Protein AF-L9Z2P0-F1 (afdb_monomer)

Mean predicted aligned error: 7.03 Å

Solvent-accessible surface area (backbone atoms only — not comparable to full-atom values): 16725 Å² total; per-residue (Å²): 69,41,37,41,33,32,48,86,58,51,29,38,42,38,38,65,59,88,58,64,68,40,82,90,79,74,39,37,71,95,48,57,74,77,81,69,29,76,66,38,74,46,77,44,61,45,60,62,82,86,84,66,57,63,44,77,65,40,30,28,32,30,69,43,77,48,77,46,80,41,96,87,81,44,74,42,40,37,42,28,29,35,24,58,58,44,65,36,59,54,70,64,43,69,52,73,47,66,74,38,29,53,36,56,55,50,52,58,64,52,68,82,47,94,54,82,38,81,47,72,43,95,35,83,48,73,34,72,66,46,76,43,74,76,38,18,58,42,56,50,54,49,51,51,19,69,61,67,33,32,42,59,36,59,56,45,46,32,36,41,38,33,49,53,84,51,66,72,71,64,99,59,58,70,44,79,34,38,55,81,64,49,21,72,47,78,48,76,46,83,42,79,43,58,83,45,35,22,19,33,20,38,21,70,34,80,88,76,71,42,79,39,68,19,66,24,71,50,95,86,47,93,29,76,48,80,44,82,51,93,37,93,42,49,69,53,20,27,49,34,9,42,42,56,27,59,72,24,61,47,66,45,40,37,34,43,35,33,26,55,54,51,71,68,66,35,39,82,35,30,32,32,40,36,84,61,49,91,88,61,39,45,51,27,34,23,47,24,21,34,42,38,44,57,96,91,44,53,34,26,36,37,32,33,35,54,56,86,128

Organism: NCBI:txid1230459

Nearest PDB structures (foldseek):
  7b5h-assembly1_AJ  TM=8.241E-01  e=4.082E-24  Nostoc sp. PCC 7120 = FACHB-418
  7aef-assembly1_q  TM=8.171E-01  e=1.027E-21  Algoriphagus machipongonensis
  6j0m-assembly1_C  TM=8.161E-01  e=3.274E-18  Photorhabdus asymbiotica
  6h3n-assembly1_B  TM=7.420E-01  e=5.012E-15  Pseudomonas aeruginosa PAO1
  6u5h-assembly1_C  TM=7.584E-01  e=2.457E-13  Pseudomonas aeruginosa PAO1

Radius of gyration: 23.07 Å; Cα contacts (8 Å, |Δi|>4): 699; chains: 1; bounding box: 58×47×73 Å

Secondary structure (DSSP, 8-state):
-EEEEESSS--EEEEEE-PPEETTTTEETTB-GGGG-TT-EEEEEE--TTT---EEEEEEEEEEEEEEEETTTEEEEEEEEEETHHHHHSS-EEEEEEEEEHHHHHHHHHTTS--SEEEE-S---EEEEEEEEEE-HHHHHHHHHHHHTEEEEEETTEEEEEEGGGTT-SSS-S-EEEBTTTEEEEEEEEEE-----EEEEEEEETTTTEEEEEEEE-TT-S-EEEEE---SSHHHHHHHHHHHHHHHH-EEEEEEEEEE--TT--TT-EEEEESS-TTT-EEEEEEEEEEEEETTEEEEEEEEEE---

pLDDT: mean 88.52, std 9.03, range [47.81, 98.12]

Sequence (309 aa):
MYKRQTLDGADRFSFTLNFPFDEELGEFSGLTWDDFAVGTDVKIAMGYGGDGTLTPLLTGSIRSINAEFTTDRGPSVTVSGYGLLWELMQGTRSDSWAEETVGTAVEDVLSSYPFSTVDVSDASIKREKLIQDGQSDYRFLQQLAETYGFEFYAERDTVRFRPRSAKGDGDGPVAELWYGEALHDFYAEITQRSQIDTVEVRSWDEQNKSEIVATAGSTNANYKEVFRVQAMSRDEAKRVAETKLNRFSDGVITGHGEADGTPEIRAGSVIRLEELGGRFSADYYVTEATHRMGSAGYRTSFEVTEVSS

Structure (mmCIF, N/CA/C/O backbone):
data_AF-L9Z2P0-F1
#
_entry.id   AF-L9Z2P0-F1
#
loop_
_atom_site.group_PDB
_atom_site.id
_atom_site.type_symbol
_atom_site.label_atom_id
_atom_site.label_alt_id
_atom_site.label_comp_id
_atom_site.label_asym_id
_atom_site.label_entity_id
_atom_site.label_seq_id
_atom_site.pdbx_PDB_ins_code
_atom_site.Cartn_x
_atom_site.Cartn_y
_atom_site.Cartn_z
_atom_site.occupancy
_atom_site.B_iso_or_equiv
_atom_site.auth_seq_id
_atom_site.auth_comp_id
_atom_site.auth_asym_id
_atom_site.auth_atom_id
_atom_site.pdbx_PDB_model_num
ATOM 1 N N . MET A 1 1 ? 9.340 -0.732 -19.563 1.00 80.50 1 MET A N 1
ATOM 2 C CA . MET A 1 1 ? 9.352 -1.179 -18.154 1.00 80.50 1 MET A CA 1
ATOM 3 C C . MET A 1 1 ? 8.063 -0.744 -17.475 1.00 80.50 1 MET A C 1
ATOM 5 O O . MET A 1 1 ? 7.552 0.331 -17.765 1.00 80.50 1 MET A O 1
ATOM 9 N N . TYR A 1 2 ? 7.542 -1.593 -16.601 1.00 87.19 2 TYR A N 1
ATOM 10 C CA . TYR A 1 2 ? 6.301 -1.429 -15.861 1.00 87.19 2 TYR A CA 1
ATOM 11 C C . TYR A 1 2 ? 6.534 -1.837 -14.408 1.00 87.19 2 TYR A C 1
ATOM 13 O O . TYR A 1 2 ? 7.134 -2.881 -14.146 1.00 87.19 2 TYR A O 1
ATOM 21 N N . LYS A 1 3 ? 6.033 -1.046 -13.467 1.00 80.50 3 LYS A N 1
ATOM 22 C CA . LYS A 1 3 ? 5.995 -1.413 -12.055 1.00 80.50 3 LYS A CA 1
ATOM 23 C C . LYS A 1 3 ? 4.718 -0.878 -11.429 1.00 80.50 3 LYS A C 1
ATOM 25 O O . LYS A 1 3 ? 4.413 0.294 -11.608 1.00 80.50 3 LYS A O 1
ATOM 30 N N . ARG A 1 4 ? 4.016 -1.723 -10.681 1.00 88.38 4 ARG A N 1
ATOM 31 C CA . ARG A 1 4 ? 2.795 -1.406 -9.935 1.00 88.38 4 ARG A CA 1
ATOM 32 C C . ARG A 1 4 ? 3.031 -1.631 -8.451 1.00 88.38 4 ARG A C 1
ATOM 34 O O . ARG A 1 4 ? 3.606 -2.648 -8.067 1.00 88.38 4 ARG A O 1
ATOM 41 N N . GLN A 1 5 ? 2.583 -0.669 -7.667 1.00 75.69 5 GLN A N 1
ATOM 42 C CA . GLN A 1 5 ? 2.648 -0.627 -6.220 1.00 75.69 5 GLN A CA 1
ATOM 43 C C . GLN A 1 5 ? 1.247 -0.523 -5.657 1.00 75.69 5 GLN A C 1
ATOM 45 O O . GLN A 1 5 ? 0.478 0.288 -6.162 1.00 75.69 5 GLN A O 1
ATOM 50 N N . THR A 1 6 ? 0.920 -1.296 -4.631 1.00 82.06 6 THR A N 1
ATOM 51 C CA . THR A 1 6 ? -0.434 -1.297 -4.069 1.00 82.06 6 THR A CA 1
ATOM 52 C C . THR A 1 6 ? -0.407 -1.497 -2.562 1.00 82.06 6 THR A C 1
ATOM 54 O O . THR A 1 6 ? 0.487 -2.144 -2.025 1.00 82.06 6 THR A O 1
ATOM 57 N N . LEU A 1 7 ? -1.403 -0.937 -1.878 1.00 74.88 7 LEU A N 1
ATOM 58 C CA . LEU A 1 7 ? -1.666 -1.260 -0.476 1.00 74.88 7 LEU A CA 1
ATOM 59 C C . LEU A 1 7 ? -2.376 -2.613 -0.314 1.00 74.88 7 LEU A C 1
ATOM 61 O O . LEU A 1 7 ? -2.361 -3.173 0.778 1.00 74.88 7 LEU A O 1
ATOM 65 N N . ASP A 1 8 ? -3.002 -3.134 -1.376 1.00 79.88 8 ASP A N 1
ATOM 66 C CA . ASP A 1 8 ? -3.737 -4.403 -1.362 1.00 79.88 8 ASP A CA 1
ATOM 67 C C . ASP A 1 8 ? -3.011 -5.461 -2.193 1.00 79.88 8 ASP A C 1
ATOM 69 O O . ASP A 1 8 ? -3.355 -5.785 -3.332 1.00 79.88 8 ASP A O 1
ATOM 73 N N . GLY A 1 9 ? -1.937 -5.970 -1.603 1.00 85.75 9 GLY A N 1
ATOM 74 C CA . GLY A 1 9 ? -1.196 -7.103 -2.122 1.00 85.75 9 GLY A CA 1
ATOM 75 C C . GLY A 1 9 ? 0.255 -6.787 -2.465 1.00 85.75 9 GLY A C 1
ATOM 76 O O . GLY A 1 9 ? 0.811 -5.781 -2.039 1.00 85.75 9 GLY A O 1
ATOM 77 N N . ALA A 1 10 ? 0.907 -7.697 -3.190 1.00 89.88 10 ALA A N 1
ATOM 78 C CA . ALA A 1 10 ? 2.327 -7.593 -3.482 1.00 89.88 10 ALA A CA 1
ATOM 79 C C . ALA A 1 10 ? 2.573 -6.716 -4.711 1.00 89.88 10 ALA A C 1
ATOM 81 O O . ALA A 1 10 ? 1.945 -6.902 -5.757 1.00 89.88 10 ALA A O 1
ATOM 82 N N . ASP A 1 11 ? 3.558 -5.825 -4.602 1.00 92.25 11 ASP A N 1
ATOM 83 C CA . ASP A 1 11 ? 4.059 -5.052 -5.732 1.00 92.25 11 ASP A CA 1
ATOM 84 C C . ASP A 1 11 ? 4.468 -5.970 -6.888 1.00 92.25 11 ASP A C 1
ATOM 86 O O . ASP A 1 11 ? 5.004 -7.060 -6.678 1.00 92.25 11 ASP A O 1
ATOM 90 N N . ARG A 1 12 ? 4.280 -5.507 -8.125 1.00 94.62 12 ARG A N 1
ATOM 91 C CA . ARG A 1 12 ? 4.642 -6.253 -9.335 1.00 94.62 12 ARG A CA 1
ATOM 92 C C . ARG A 1 12 ? 5.535 -5.418 -10.233 1.00 94.62 12 ARG A C 1
ATOM 94 O O . ARG A 1 12 ? 5.290 -4.230 -10.432 1.00 94.62 12 ARG A O 1
ATOM 101 N N . PHE A 1 13 ? 6.506 -6.061 -10.869 1.00 95.75 13 PHE A N 1
ATOM 102 C CA . PHE A 1 13 ? 7.291 -5.450 -11.937 1.00 95.75 13 PHE A CA 1
ATOM 103 C C . PHE A 1 13 ? 7.306 -6.310 -13.198 1.00 95.75 13 PHE A C 1
ATOM 105 O O . PHE A 1 13 ? 7.096 -7.524 -13.162 1.00 95.75 13 PHE A O 1
ATOM 112 N N . SER A 1 14 ? 7.571 -5.649 -14.321 1.00 95.06 14 SER A N 1
ATOM 113 C CA . SER A 1 14 ? 7.850 -6.275 -15.604 1.00 95.06 14 SER A CA 1
ATOM 114 C C . SER A 1 14 ? 8.755 -5.379 -16.445 1.00 95.06 14 SER A C 1
ATOM 116 O O . SER A 1 14 ? 8.503 -4.180 -16.589 1.00 95.06 14 SER A O 1
ATOM 118 N N . PHE A 1 15 ? 9.779 -5.939 -17.071 1.00 91.88 15 PHE A N 1
ATOM 119 C CA . PHE A 1 15 ? 10.584 -5.230 -18.063 1.00 91.88 15 PHE A CA 1
ATOM 120 C C . PHE A 1 15 ? 10.966 -6.153 -19.212 1.00 91.88 15 PHE A C 1
ATOM 122 O O . PHE A 1 15 ? 11.099 -7.360 -19.040 1.00 91.88 15 PHE A O 1
ATOM 129 N N . THR A 1 16 ? 11.119 -5.563 -20.391 1.00 89.94 16 THR A N 1
ATOM 130 C CA . THR A 1 16 ? 11.576 -6.258 -21.592 1.00 89.94 16 THR A CA 1
ATOM 131 C C . THR A 1 16 ? 13.051 -5.949 -21.783 1.00 89.94 16 THR A C 1
ATOM 133 O O . THR A 1 16 ? 13.446 -4.781 -21.730 1.00 89.94 16 THR A O 1
ATOM 136 N N . LEU A 1 17 ? 13.857 -6.987 -21.970 1.00 84.44 17 LEU A N 1
ATOM 137 C CA . LEU A 1 17 ? 15.258 -6.863 -22.334 1.00 84.44 17 LEU A CA 1
ATOM 138 C C . LEU A 1 17 ? 15.342 -6.423 -23.797 1.00 84.44 17 LEU A C 1
ATOM 140 O O . LEU A 1 17 ? 14.923 -7.149 -24.694 1.00 84.44 17 LEU A O 1
ATOM 144 N N . ASN A 1 18 ? 15.899 -5.235 -24.020 1.00 73.00 18 ASN A N 1
ATOM 145 C CA . ASN A 1 18 ? 16.189 -4.700 -25.351 1.00 73.00 18 ASN A CA 1
ATOM 146 C C . ASN A 1 18 ? 17.696 -4.801 -25.632 1.00 73.00 18 ASN A C 1
ATOM 148 O O . ASN A 1 18 ? 18.342 -3.804 -25.952 1.00 73.00 18 ASN A O 1
ATOM 152 N N . PHE A 1 19 ? 18.269 -5.986 -25.425 1.00 69.31 19 PHE A N 1
ATOM 153 C CA . PHE A 1 19 ? 19.681 -6.247 -25.696 1.00 69.31 19 PHE A CA 1
ATOM 154 C C . PHE A 1 19 ? 19.843 -6.881 -27.080 1.00 69.31 19 PHE A C 1
ATOM 156 O O . PHE A 1 19 ? 18.984 -7.672 -27.476 1.00 69.31 19 PHE A O 1
ATOM 163 N N . PRO A 1 20 ? 20.928 -6.572 -27.814 1.00 73.12 20 PRO A N 1
ATOM 164 C CA . PRO A 1 20 ? 21.267 -7.313 -29.021 1.00 73.12 20 PRO A CA 1
ATOM 165 C C . PRO A 1 20 ? 21.422 -8.794 -28.669 1.00 73.12 20 PRO A C 1
ATOM 167 O O . PRO A 1 20 ? 22.168 -9.128 -27.745 1.00 73.12 20 PRO A O 1
ATOM 170 N N . PHE A 1 21 ? 20.704 -9.656 -29.381 1.00 75.06 21 PHE A N 1
ATOM 171 C CA . PHE A 1 21 ? 20.849 -11.100 -29.262 1.00 75.06 21 PHE A CA 1
ATOM 172 C C . PHE A 1 21 ? 21.851 -11.578 -30.306 1.00 75.06 21 PHE A C 1
ATOM 174 O O . PHE A 1 21 ? 21.690 -11.300 -31.495 1.00 75.06 21 PHE A O 1
ATOM 181 N N . ASP A 1 22 ? 22.892 -12.258 -29.847 1.00 75.38 22 ASP A N 1
A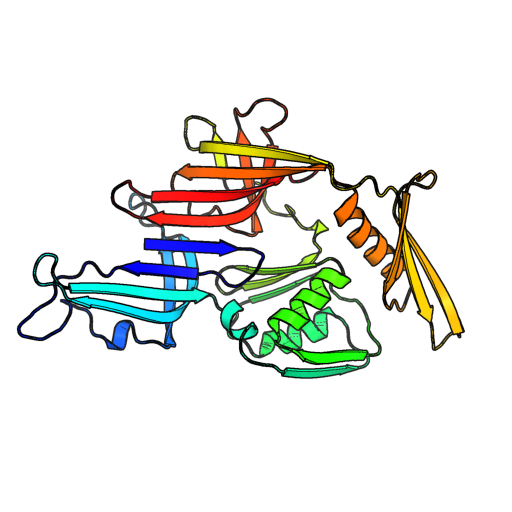TOM 182 C CA . ASP A 1 22 ? 23.863 -12.914 -30.705 1.00 75.38 22 ASP A CA 1
ATOM 183 C C . ASP A 1 22 ? 23.308 -14.288 -31.100 1.00 75.38 22 ASP A C 1
ATOM 185 O O . ASP A 1 22 ? 23.183 -15.185 -30.266 1.00 75.38 22 ASP A O 1
ATOM 189 N N . GLU A 1 23 ? 22.928 -14.446 -32.369 1.00 71.88 23 GLU A N 1
ATOM 190 C CA . GLU A 1 23 ? 22.350 -15.694 -32.878 1.00 71.88 23 GLU A CA 1
ATOM 191 C C . GLU A 1 23 ? 23.362 -16.849 -32.939 1.00 71.88 23 GLU A C 1
ATOM 193 O O . GLU A 1 23 ? 22.950 -18.008 -32.881 1.00 71.88 23 GLU A O 1
ATOM 198 N N . GLU A 1 24 ? 24.667 -16.564 -33.041 1.00 74.31 24 GLU A N 1
ATOM 199 C CA . GLU A 1 24 ? 25.708 -17.599 -33.083 1.00 74.31 24 GLU A CA 1
ATOM 200 C C . GLU A 1 24 ? 25.993 -18.160 -31.687 1.00 74.31 24 GLU A C 1
ATOM 202 O O . GLU A 1 24 ? 26.219 -19.364 -31.539 1.00 74.31 24 GLU A O 1
ATOM 207 N N . LEU A 1 25 ? 25.958 -17.302 -30.663 1.00 71.75 25 LEU A N 1
ATOM 208 C CA . LEU A 1 25 ? 26.186 -17.687 -29.267 1.00 71.75 25 LEU A CA 1
ATOM 209 C C . LEU A 1 25 ? 24.898 -18.071 -28.525 1.00 71.75 25 LEU A C 1
ATOM 211 O O . LEU A 1 25 ? 24.957 -18.800 -27.538 1.00 71.75 25 LEU A O 1
ATOM 215 N N . GLY A 1 26 ? 23.732 -17.624 -29.001 1.00 70.25 26 GLY A N 1
ATOM 216 C CA . GLY A 1 26 ? 22.444 -17.840 -28.337 1.00 70.25 26 GLY A CA 1
ATOM 217 C C . GLY A 1 26 ? 22.263 -17.009 -27.059 1.00 70.25 26 GLY A C 1
ATOM 218 O O . GLY A 1 26 ? 21.504 -17.399 -26.166 1.00 70.25 26 GLY A O 1
ATOM 219 N N . GLU A 1 27 ? 22.966 -15.879 -26.955 1.00 74.50 27 GLU A N 1
ATOM 220 C CA . GLU A 1 27 ? 23.083 -15.064 -25.741 1.00 74.50 27 GLU A CA 1
ATOM 221 C C . GLU A 1 27 ? 22.795 -13.581 -26.010 1.00 74.50 27 GLU A C 1
ATOM 223 O O . GLU A 1 27 ? 22.904 -13.087 -27.133 1.00 74.50 27 GLU A O 1
ATOM 228 N N . PHE A 1 28 ? 22.433 -12.842 -24.960 1.00 76.56 28 PHE A N 1
ATOM 229 C CA . PHE A 1 28 ? 22.323 -11.388 -25.030 1.00 76.56 28 PHE A CA 1
ATOM 230 C C . PHE A 1 28 ? 23.699 -10.760 -24.810 1.00 76.56 28 PHE A C 1
ATOM 232 O O . PHE A 1 28 ? 24.430 -11.135 -23.898 1.00 76.56 28 PHE A O 1
ATOM 239 N N . SER A 1 29 ? 24.058 -9.758 -25.611 1.00 76.38 29 SER A N 1
ATOM 240 C CA . SER A 1 29 ? 25.344 -9.072 -25.458 1.00 76.38 29 SER A CA 1
ATOM 241 C C . SER A 1 29 ? 25.497 -8.483 -24.047 1.00 76.38 29 SER A C 1
ATOM 243 O O . SER A 1 29 ? 24.846 -7.493 -23.713 1.00 76.38 29 SER A O 1
ATOM 245 N N . GLY A 1 30 ? 26.404 -9.048 -23.245 1.00 77.00 30 GLY A N 1
ATOM 246 C CA . GLY A 1 30 ? 26.701 -8.585 -21.885 1.00 77.00 30 GLY A CA 1
ATOM 247 C C . GLY A 1 30 ? 25.718 -9.052 -20.805 1.00 77.00 30 GLY A C 1
ATOM 248 O O . GLY A 1 30 ? 25.781 -8.528 -19.696 1.00 77.00 30 GLY A O 1
ATOM 249 N N . LEU A 1 31 ? 24.832 -10.006 -21.115 1.00 81.31 31 LEU A N 1
ATOM 250 C CA . LEU A 1 31 ? 23.891 -10.615 -20.173 1.00 81.31 31 LEU A CA 1
ATOM 251 C C . LEU A 1 31 ? 23.780 -12.121 -20.416 1.00 81.31 31 LEU A C 1
ATOM 253 O O . LEU A 1 31 ? 23.566 -12.572 -21.539 1.00 81.31 31 LEU A O 1
ATOM 257 N N . THR A 1 32 ? 23.831 -12.891 -19.338 1.00 84.56 32 THR A N 1
ATOM 258 C CA . THR A 1 32 ? 23.610 -14.338 -19.345 1.00 84.56 32 THR A CA 1
ATOM 259 C C . THR A 1 32 ? 22.233 -14.675 -18.780 1.00 84.56 32 THR A C 1
ATOM 261 O O . THR A 1 32 ? 21.640 -13.894 -18.035 1.00 84.56 32 THR A O 1
ATOM 264 N N . TRP A 1 33 ? 21.705 -15.856 -19.110 1.00 84.69 33 TRP A N 1
ATOM 265 C CA . TRP A 1 33 ? 20.415 -16.319 -18.580 1.00 84.69 33 TRP A CA 1
ATOM 266 C C . TRP A 1 33 ? 20.402 -16.458 -17.048 1.00 84.69 33 TRP A C 1
ATOM 268 O O . TRP A 1 33 ? 19.340 -16.329 -16.438 1.00 84.69 33 TRP A O 1
ATOM 278 N N . ASP A 1 34 ? 21.565 -16.665 -16.426 1.00 89.38 34 ASP A N 1
ATOM 279 C CA . ASP A 1 34 ? 21.703 -16.764 -14.971 1.00 89.38 34 ASP A CA 1
ATOM 280 C C . ASP A 1 34 ? 21.505 -15.404 -14.275 1.00 89.38 34 ASP A C 1
ATOM 282 O O . ASP A 1 34 ? 20.952 -15.352 -13.173 1.00 89.38 34 ASP A O 1
ATOM 286 N N . ASP A 1 35 ? 21.850 -14.292 -14.939 1.00 88.25 35 ASP A N 1
ATOM 287 C CA . ASP A 1 35 ? 21.717 -12.932 -14.388 1.00 88.25 35 ASP A CA 1
ATOM 288 C C . ASP A 1 35 ? 20.257 -12.545 -14.097 1.00 88.25 35 ASP A C 1
ATOM 290 O O . ASP A 1 35 ? 19.985 -11.664 -13.279 1.00 88.25 35 ASP A O 1
ATOM 294 N N . PHE A 1 36 ? 19.299 -13.196 -14.762 1.00 90.31 36 PHE A N 1
ATOM 295 C CA . PHE A 1 36 ? 17.868 -12.934 -14.607 1.00 90.31 36 PHE A CA 1
ATOM 296 C C . PHE A 1 36 ? 17.036 -14.213 -14.456 1.00 90.31 36 PHE A C 1
ATOM 298 O O . PHE A 1 36 ? 15.841 -14.212 -14.762 1.00 90.31 36 PHE A O 1
ATOM 305 N N . ALA A 1 37 ? 17.650 -15.293 -13.964 1.00 93.38 37 ALA A N 1
ATOM 306 C CA . ALA A 1 37 ? 16.970 -16.551 -13.689 1.00 93.38 37 ALA A CA 1
ATOM 307 C C . ALA A 1 37 ? 15.780 -16.383 -12.721 1.00 93.38 37 ALA A C 1
ATOM 309 O O . ALA A 1 37 ? 15.701 -15.457 -11.908 1.00 93.38 37 ALA A O 1
ATOM 310 N N . VAL A 1 38 ? 14.820 -17.309 -12.793 1.00 95.44 38 VAL A N 1
ATOM 311 C CA . VAL A 1 38 ? 13.699 -17.334 -11.844 1.00 95.44 38 VAL A CA 1
ATOM 312 C C . VAL A 1 38 ? 14.235 -17.591 -10.436 1.00 95.44 38 VAL A C 1
ATOM 314 O O . VAL A 1 38 ? 14.974 -18.545 -10.213 1.00 95.44 38 VAL A O 1
ATOM 317 N N . GLY A 1 39 ? 13.826 -16.751 -9.487 1.00 94.19 39 GLY A N 1
ATOM 318 C CA . GLY A 1 39 ? 14.317 -16.749 -8.111 1.00 94.19 39 GLY A CA 1
ATOM 319 C C . GLY A 1 39 ? 15.423 -15.727 -7.845 1.00 94.19 39 GLY A C 1
ATOM 320 O O . GLY A 1 39 ? 15.690 -15.454 -6.682 1.00 94.19 39 GLY A O 1
ATOM 321 N N . THR A 1 40 ? 16.019 -15.121 -8.876 1.00 95.31 40 THR A N 1
ATOM 322 C CA . THR A 1 40 ? 17.033 -14.075 -8.690 1.00 95.31 40 THR A CA 1
ATOM 323 C C . THR A 1 40 ? 16.415 -12.822 -8.069 1.00 95.31 40 THR A C 1
ATOM 325 O O . THR A 1 40 ? 15.366 -12.341 -8.514 1.00 95.31 40 THR A O 1
ATOM 328 N N . ASP A 1 41 ? 17.076 -12.286 -7.044 1.00 94.56 41 ASP A N 1
ATOM 329 C CA . ASP A 1 41 ? 16.677 -11.045 -6.386 1.00 94.56 41 ASP A CA 1
ATOM 330 C C . ASP A 1 41 ? 16.918 -9.830 -7.281 1.00 94.56 41 ASP A C 1
ATOM 332 O O . ASP A 1 41 ? 17.911 -9.732 -8.001 1.00 94.56 41 ASP A O 1
ATOM 336 N N . VAL A 1 42 ? 16.010 -8.861 -7.208 1.00 93.88 42 VAL A N 1
ATOM 337 C CA . VAL A 1 42 ? 16.055 -7.637 -7.998 1.00 93.88 42 VAL A CA 1
ATOM 338 C C . VAL A 1 42 ? 15.815 -6.412 -7.126 1.00 93.88 42 VAL A C 1
ATOM 340 O O . VAL A 1 42 ? 14.952 -6.385 -6.244 1.00 93.88 42 VAL A O 1
ATOM 343 N N . LYS A 1 43 ? 16.561 -5.351 -7.430 1.00 94.00 43 LYS A N 1
ATOM 344 C CA . LYS A 1 43 ? 16.311 -3.998 -6.938 1.00 94.00 43 LYS A CA 1
ATOM 345 C C . LYS A 1 43 ? 16.073 -3.092 -8.129 1.00 94.00 43 LYS A C 1
ATOM 347 O O . LYS A 1 43 ? 16.880 -3.035 -9.051 1.00 94.00 43 LYS A O 1
ATOM 352 N N . ILE A 1 44 ? 14.953 -2.390 -8.102 1.00 92.56 44 ILE A N 1
ATOM 353 C CA . ILE A 1 44 ? 14.537 -1.482 -9.161 1.00 92.56 44 ILE A CA 1
ATOM 354 C C . ILE A 1 44 ? 14.591 -0.064 -8.616 1.00 92.56 44 ILE A C 1
ATOM 356 O O . ILE A 1 44 ? 13.976 0.219 -7.590 1.00 92.56 44 ILE A O 1
ATOM 360 N N . ALA A 1 45 ? 15.266 0.832 -9.328 1.00 92.00 45 ALA A N 1
ATOM 361 C CA . ALA A 1 45 ? 15.298 2.260 -9.043 1.00 92.00 45 ALA A CA 1
ATOM 362 C C . ALA A 1 45 ? 15.080 3.054 -10.338 1.00 92.00 45 ALA A C 1
ATOM 364 O O . ALA A 1 45 ? 15.445 2.584 -11.416 1.00 92.00 45 ALA A O 1
ATOM 365 N N . MET A 1 46 ? 14.468 4.232 -10.239 1.00 89.06 46 MET A N 1
ATOM 366 C CA . MET A 1 46 ? 14.264 5.141 -11.372 1.00 89.06 46 MET A CA 1
ATOM 367 C C . MET A 1 46 ? 14.572 6.576 -10.968 1.00 89.06 46 MET A C 1
ATOM 369 O O . MET A 1 46 ? 14.420 6.941 -9.808 1.00 89.06 46 MET A O 1
ATOM 373 N N . GLY A 1 47 ? 14.976 7.384 -11.939 1.00 84.31 47 GLY A N 1
ATOM 374 C CA . GLY A 1 47 ? 15.258 8.799 -11.756 1.00 84.31 47 GLY A CA 1
ATOM 375 C C . GLY A 1 47 ? 15.493 9.483 -13.096 1.00 84.31 47 GLY A C 1
ATOM 376 O O . GLY A 1 47 ? 15.620 8.818 -14.129 1.00 84.31 47 GLY A O 1
ATOM 377 N N . TYR A 1 48 ? 15.528 10.811 -13.086 1.00 81.56 48 TYR A N 1
ATOM 378 C CA . TYR A 1 48 ? 15.831 11.593 -14.278 1.00 81.56 48 TYR A CA 1
ATOM 379 C C . TYR A 1 48 ? 17.343 11.738 -14.431 1.00 81.56 48 TYR A C 1
ATOM 381 O O . TYR A 1 48 ? 18.050 12.066 -13.486 1.00 81.56 48 TYR A O 1
ATOM 389 N N . GLY A 1 49 ? 17.857 11.536 -15.645 1.00 66.69 49 GLY A N 1
ATOM 390 C CA . GLY A 1 49 ? 19.301 11.542 -15.917 1.00 66.69 49 GLY A CA 1
ATOM 391 C C . GLY A 1 49 ? 20.018 12.889 -15.729 1.00 66.69 49 GLY A C 1
ATOM 392 O O . GLY A 1 49 ? 21.189 12.980 -16.077 1.00 66.69 49 GLY A O 1
ATOM 393 N N . GLY A 1 50 ? 19.340 13.929 -15.230 1.00 66.62 50 GLY A N 1
ATOM 394 C CA . GLY A 1 50 ? 19.910 15.265 -15.047 1.00 66.62 50 GLY A CA 1
ATOM 395 C C . GLY A 1 50 ? 20.933 15.336 -13.912 1.00 66.62 50 GLY A C 1
ATOM 396 O O . GLY A 1 50 ? 22.022 15.865 -14.111 1.00 66.62 50 GLY A O 1
ATOM 397 N N . ASP A 1 51 ? 20.606 14.781 -12.744 1.00 67.62 51 ASP A N 1
ATOM 398 C CA . ASP A 1 51 ? 21.491 14.721 -11.572 1.00 67.62 51 ASP A CA 1
ATOM 399 C C . ASP A 1 51 ? 22.040 13.305 -11.305 1.00 67.62 51 ASP A C 1
ATOM 401 O O . ASP A 1 51 ? 22.948 13.131 -10.494 1.00 67.62 51 ASP A O 1
ATOM 405 N N . GLY A 1 52 ? 21.520 12.295 -12.015 1.00 70.44 52 GLY A N 1
ATOM 406 C CA . GLY A 1 52 ? 21.901 10.892 -11.854 1.00 70.44 52 GLY A CA 1
ATOM 407 C C . GLY A 1 52 ? 21.351 10.247 -10.579 1.00 70.44 52 GLY A C 1
ATOM 408 O O . GLY A 1 52 ? 21.721 9.110 -10.273 1.00 70.44 52 GLY A O 1
ATOM 409 N N . THR A 1 53 ? 20.474 10.934 -9.844 1.00 83.62 53 THR A N 1
ATOM 410 C CA . THR A 1 53 ? 19.856 10.401 -8.631 1.00 83.62 53 THR A CA 1
ATOM 411 C C . THR A 1 53 ? 18.837 9.338 -9.016 1.00 83.62 53 THR A C 1
ATOM 413 O O . THR A 1 53 ? 17.902 9.592 -9.771 1.00 83.62 53 THR A O 1
ATOM 416 N N . LEU A 1 54 ? 19.009 8.124 -8.492 1.00 88.44 54 LEU A N 1
ATOM 417 C CA . LEU A 1 54 ? 18.054 7.034 -8.663 1.00 88.44 54 LEU A CA 1
ATOM 418 C C . LEU A 1 54 ? 17.266 6.844 -7.372 1.00 88.44 54 LEU A C 1
ATOM 420 O O . LEU A 1 54 ? 17.835 6.511 -6.333 1.00 88.44 54 LEU A O 1
ATOM 424 N N . THR A 1 55 ? 15.947 6.977 -7.453 1.00 90.06 55 THR A N 1
ATOM 425 C CA . THR A 1 55 ? 15.048 6.719 -6.334 1.00 90.06 55 THR A CA 1
ATOM 426 C C . THR A 1 55 ? 14.658 5.230 -6.341 1.00 90.06 55 THR A C 1
ATOM 428 O O . THR A 1 55 ? 14.056 4.754 -7.311 1.00 90.06 55 THR A O 1
ATOM 431 N N . PRO A 1 56 ? 14.967 4.445 -5.287 1.00 91.62 56 PRO A N 1
ATOM 432 C CA . PRO A 1 56 ? 14.618 3.023 -5.225 1.00 91.62 56 PRO A CA 1
ATOM 433 C C . PRO A 1 56 ? 13.105 2.834 -5.200 1.00 91.62 56 PRO A C 1
ATOM 435 O O . PRO A 1 56 ? 12.446 3.455 -4.373 1.00 91.62 56 PRO A O 1
ATOM 438 N N . LEU A 1 57 ? 12.551 1.981 -6.056 1.00 90.50 57 LEU A N 1
ATOM 439 C CA . LEU A 1 57 ? 11.110 1.767 -6.222 1.00 90.50 57 LEU A CA 1
ATOM 440 C C . LEU A 1 57 ? 10.619 0.401 -5.758 1.00 90.50 57 LEU A C 1
ATOM 442 O O . LEU A 1 57 ? 9.463 0.308 -5.355 1.00 90.50 57 LEU A O 1
ATOM 446 N N . LEU A 1 58 ? 11.431 -0.650 -5.873 1.00 92.44 58 LEU A N 1
ATOM 447 C CA . LEU A 1 58 ? 11.022 -2.013 -5.530 1.00 92.44 58 LEU A CA 1
ATOM 448 C C . LEU A 1 58 ? 12.234 -2.870 -5.165 1.00 92.44 58 LEU A C 1
ATOM 450 O O . LEU A 1 58 ? 13.269 -2.791 -5.826 1.00 92.44 58 LEU A O 1
ATOM 454 N N . THR A 1 59 ? 12.051 -3.723 -4.160 1.00 94.56 59 THR A N 1
ATOM 455 C CA . THR A 1 59 ? 12.923 -4.858 -3.843 1.00 94.56 59 THR A CA 1
ATOM 456 C C . THR A 1 59 ? 12.068 -6.117 -3.924 1.00 94.56 59 THR A C 1
ATOM 458 O O . THR A 1 59 ? 10.950 -6.134 -3.406 1.00 94.56 59 THR A O 1
ATOM 461 N N . GLY A 1 60 ? 12.547 -7.148 -4.609 1.00 94.88 60 GLY A N 1
ATOM 462 C CA . GLY A 1 60 ? 11.773 -8.363 -4.843 1.00 94.88 60 GLY A CA 1
ATOM 463 C C . GLY A 1 60 ? 12.582 -9.428 -5.560 1.00 94.88 60 GLY A C 1
ATOM 464 O O . GLY A 1 60 ? 13.804 -9.337 -5.600 1.00 94.88 60 GLY A O 1
ATOM 465 N N . SER A 1 61 ? 11.902 -10.387 -6.182 1.00 95.62 61 SER A N 1
ATOM 466 C C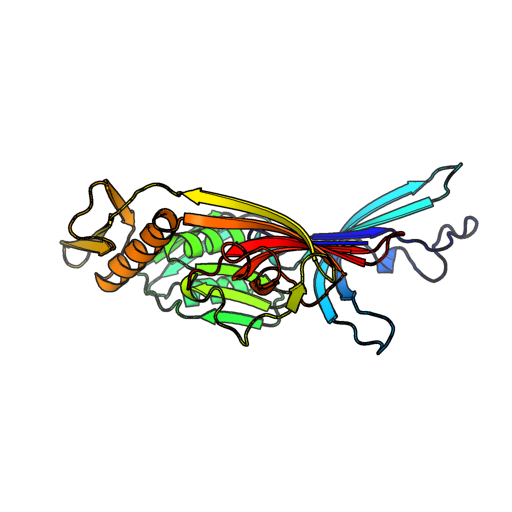A . SER A 1 61 ? 12.570 -11.469 -6.917 1.00 95.62 61 SER A CA 1
ATOM 467 C C . SER A 1 61 ? 11.835 -11.801 -8.216 1.00 95.62 61 SER A C 1
ATOM 469 O O . SER A 1 61 ? 10.613 -11.633 -8.340 1.00 95.62 61 SER A O 1
ATOM 471 N N . ILE A 1 62 ? 12.586 -12.278 -9.206 1.00 96.81 62 ILE A N 1
ATOM 472 C CA . ILE A 1 62 ? 12.069 -12.694 -10.513 1.00 96.81 62 ILE A CA 1
ATOM 473 C C . ILE A 1 62 ? 11.231 -13.965 -10.349 1.00 96.81 62 ILE A C 1
ATOM 475 O O . ILE A 1 62 ? 11.677 -14.943 -9.755 1.00 96.81 62 ILE A O 1
ATOM 479 N N . ARG A 1 63 ? 10.012 -13.977 -10.904 1.00 95.94 63 ARG A N 1
ATOM 480 C CA . ARG A 1 63 ? 9.104 -15.143 -10.858 1.00 95.94 63 ARG A CA 1
ATOM 481 C C . ARG A 1 63 ? 8.776 -15.734 -12.213 1.00 95.94 63 ARG A C 1
ATOM 483 O O . ARG A 1 63 ? 8.341 -16.878 -12.280 1.00 95.94 63 ARG A O 1
ATOM 490 N N . SER A 1 64 ? 8.945 -14.966 -13.279 1.00 95.69 64 SER A N 1
ATOM 491 C CA . SER A 1 64 ? 8.615 -15.411 -14.622 1.00 95.69 64 SER A CA 1
ATOM 492 C C . SER A 1 64 ? 9.546 -14.772 -15.633 1.00 95.69 64 SER A C 1
ATOM 494 O O . SER A 1 64 ? 9.816 -13.573 -15.577 1.00 95.69 64 SER A O 1
ATOM 496 N N . ILE A 1 65 ? 9.948 -15.577 -16.607 1.00 94.56 65 ILE A N 1
ATOM 497 C CA . ILE A 1 65 ? 10.646 -15.147 -17.811 1.00 94.56 65 ILE A CA 1
ATOM 498 C C . ILE A 1 65 ? 9.796 -15.635 -18.978 1.00 94.56 65 ILE A C 1
ATOM 500 O O . ILE A 1 65 ? 9.462 -16.816 -19.061 1.00 94.56 65 ILE A O 1
ATOM 504 N N . ASN A 1 66 ? 9.398 -14.721 -19.851 1.00 92.69 66 ASN A N 1
ATOM 505 C CA . ASN A 1 66 ? 8.696 -15.038 -21.083 1.00 92.69 66 ASN A CA 1
ATOM 506 C C . ASN A 1 66 ? 9.584 -14.640 -22.257 1.00 92.69 66 ASN A C 1
ATOM 508 O O . ASN A 1 66 ? 10.005 -13.490 -22.331 1.00 92.69 66 ASN A O 1
ATOM 512 N N . ALA A 1 67 ? 9.881 -15.585 -23.142 1.00 89.81 67 ALA A N 1
ATOM 513 C CA . ALA A 1 67 ? 10.719 -15.358 -24.307 1.00 89.81 67 ALA A CA 1
ATOM 514 C C . ALA A 1 67 ? 9.917 -15.645 -25.578 1.00 89.81 67 ALA A C 1
ATOM 516 O O . ALA A 1 67 ? 9.334 -16.721 -25.720 1.00 89.81 67 ALA A O 1
ATOM 517 N N . GLU A 1 68 ? 9.893 -14.683 -26.493 1.00 89.12 68 GLU A N 1
ATOM 518 C CA . GLU A 1 68 ? 9.291 -14.802 -27.814 1.00 89.12 68 GLU A CA 1
ATOM 519 C C . GLU A 1 68 ? 10.407 -14.719 -28.859 1.00 89.12 68 GLU A C 1
ATOM 521 O O . GLU A 1 68 ? 11.136 -13.734 -28.910 1.00 89.12 68 GLU A O 1
ATOM 526 N N . PHE A 1 69 ? 10.552 -15.751 -29.691 1.00 85.94 69 PHE A N 1
ATOM 527 C CA . PHE A 1 69 ? 11.528 -15.782 -30.781 1.00 85.94 69 PHE A CA 1
ATOM 528 C C . PHE A 1 69 ? 10.774 -15.749 -32.100 1.00 85.94 69 PHE A C 1
ATOM 530 O O . PHE A 1 69 ? 10.081 -16.705 -32.452 1.00 85.94 69 PHE A O 1
ATOM 537 N N . THR A 1 70 ? 10.888 -14.635 -32.816 1.00 84.06 70 THR A N 1
ATOM 538 C CA . THR A 1 70 ? 10.180 -14.429 -34.080 1.00 84.06 70 THR A CA 1
ATOM 539 C C . THR A 1 70 ? 11.160 -14.120 -35.198 1.00 84.06 70 THR A C 1
ATOM 541 O O . THR A 1 70 ? 12.172 -13.458 -34.981 1.00 84.06 70 THR A O 1
ATOM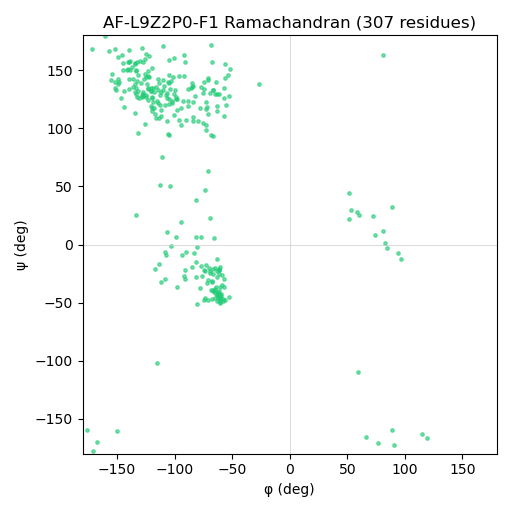 544 N N . THR A 1 71 ? 10.868 -14.596 -36.407 1.00 82.00 71 THR A N 1
ATOM 545 C CA . THR A 1 71 ? 11.730 -14.374 -37.578 1.00 82.00 71 THR A CA 1
ATOM 546 C C . THR A 1 71 ? 11.663 -12.941 -38.108 1.00 82.00 71 THR A C 1
ATOM 548 O O . THR A 1 71 ? 12.562 -12.514 -38.818 1.00 82.00 71 THR A O 1
ATOM 551 N N . ASP A 1 72 ? 10.583 -12.213 -37.819 1.00 83.88 72 ASP A N 1
ATOM 552 C CA . ASP A 1 72 ? 10.303 -10.869 -38.332 1.00 83.88 72 ASP A CA 1
ATOM 553 C C . ASP A 1 72 ? 10.696 -9.750 -37.357 1.00 83.88 72 ASP A C 1
ATOM 555 O O . ASP A 1 72 ? 11.162 -8.701 -37.799 1.00 83.88 72 ASP A O 1
ATOM 559 N N . ARG A 1 73 ? 10.528 -9.958 -36.043 1.00 79.00 73 ARG A N 1
ATOM 560 C CA . ARG A 1 73 ? 10.843 -8.954 -35.004 1.00 79.00 73 ARG A CA 1
ATOM 561 C C . ARG A 1 73 ? 12.084 -9.297 -34.180 1.00 79.00 73 ARG A C 1
ATOM 563 O O . ARG A 1 73 ? 12.519 -8.470 -33.382 1.00 79.00 73 ARG A O 1
ATOM 570 N N . GLY A 1 74 ? 12.652 -10.486 -34.377 1.00 80.38 74 GLY A N 1
ATOM 571 C CA . GLY A 1 74 ? 13.747 -11.002 -33.565 1.00 80.38 74 GLY A CA 1
ATOM 572 C C . GLY A 1 74 ? 13.280 -11.506 -32.191 1.00 80.38 74 GLY A C 1
ATOM 573 O O . GLY A 1 74 ? 12.072 -11.650 -31.948 1.00 80.38 74 GLY A O 1
ATOM 574 N N . PRO A 1 75 ? 14.230 -11.831 -31.301 1.00 84.56 75 PRO A N 1
ATOM 575 C CA . PRO A 1 75 ? 13.950 -12.283 -29.945 1.00 84.56 75 PRO A CA 1
ATOM 576 C C . PRO A 1 75 ? 13.507 -11.139 -29.025 1.00 84.56 75 PRO A C 1
ATOM 578 O O . PRO A 1 75 ? 14.077 -10.051 -29.035 1.00 84.56 75 PRO A O 1
ATOM 581 N N . SER A 1 76 ? 12.526 -11.413 -28.168 1.00 87.31 76 SER A N 1
ATOM 582 C CA . SER A 1 76 ? 12.077 -10.524 -27.099 1.00 87.31 76 SER A CA 1
ATOM 583 C C . SER A 1 76 ? 11.942 -11.303 -25.798 1.00 87.31 76 SER A C 1
ATOM 585 O O . SER A 1 76 ? 11.258 -12.324 -25.751 1.00 87.31 76 SER A O 1
ATOM 587 N N . VAL A 1 77 ? 12.583 -10.827 -24.729 1.00 90.69 77 VAL A N 1
ATOM 588 C CA . VAL A 1 77 ? 12.515 -11.460 -23.406 1.00 90.69 77 VAL A CA 1
ATOM 589 C C . VAL A 1 77 ? 11.918 -10.491 -22.407 1.00 90.69 77 VAL A C 1
ATOM 591 O O . VAL A 1 77 ? 12.432 -9.398 -22.191 1.00 90.69 77 VAL A O 1
ATOM 594 N N . THR A 1 78 ? 10.831 -10.911 -21.776 1.00 93.62 78 THR A N 1
ATOM 595 C CA . THR A 1 78 ? 10.143 -10.179 -20.723 1.00 93.62 78 THR A CA 1
ATOM 596 C C . THR A 1 78 ? 10.371 -10.872 -19.390 1.00 93.62 78 THR A C 1
ATOM 598 O O . THR A 1 78 ? 9.983 -12.023 -19.193 1.00 93.62 78 THR A O 1
ATOM 601 N N . VAL A 1 79 ? 10.969 -10.142 -18.456 1.00 95.06 79 VAL A N 1
ATOM 602 C CA . VAL A 1 79 ? 11.199 -10.568 -17.077 1.00 95.06 79 VAL A CA 1
ATOM 603 C C . VAL A 1 79 ? 10.120 -9.945 -16.203 1.00 95.06 79 VAL A C 1
ATOM 605 O O . VAL A 1 79 ? 9.816 -8.757 -16.320 1.00 95.06 79 VAL A O 1
ATOM 608 N N . SER A 1 80 ? 9.512 -10.741 -15.332 1.00 96.81 80 SER A N 1
ATOM 609 C CA . SER A 1 80 ? 8.476 -10.303 -14.399 1.00 96.81 80 SER A CA 1
ATOM 610 C C . SER A 1 80 ? 8.674 -10.928 -13.026 1.00 96.81 80 SER A C 1
ATOM 612 O O . SER A 1 80 ? 9.138 -12.062 -12.890 1.00 96.81 80 SER A O 1
ATOM 614 N N . GLY A 1 81 ? 8.252 -10.211 -11.996 1.00 96.69 81 GLY A N 1
ATOM 615 C CA . GLY A 1 81 ? 8.326 -10.692 -10.626 1.00 96.69 81 GLY A CA 1
ATOM 616 C C . GLY A 1 81 ? 7.520 -9.829 -9.675 1.00 96.69 81 GLY A C 1
ATOM 617 O O . GLY A 1 81 ? 6.737 -8.972 -10.099 1.00 96.69 81 GLY A O 1
ATOM 618 N N . TYR A 1 82 ? 7.721 -10.083 -8.388 1.00 95.94 82 TYR A N 1
ATOM 619 C CA . TYR A 1 82 ? 6.966 -9.445 -7.319 1.00 95.94 82 TYR A CA 1
ATOM 620 C C . TYR A 1 82 ? 7.886 -8.939 -6.213 1.00 95.94 82 TYR A C 1
ATOM 622 O O . TYR A 1 82 ? 9.007 -9.431 -6.062 1.00 95.94 82 TYR A O 1
ATOM 630 N N . GLY A 1 83 ? 7.397 -7.960 -5.452 1.00 95.31 83 GLY A N 1
ATOM 631 C CA . GLY A 1 83 ? 8.024 -7.500 -4.217 1.00 95.31 83 GLY A CA 1
ATOM 632 C C . GLY A 1 83 ? 7.963 -8.543 -3.097 1.00 95.31 83 GLY A C 1
ATOM 633 O O . GLY A 1 83 ? 7.272 -9.558 -3.208 1.00 95.31 83 GLY A O 1
ATOM 634 N N . LEU A 1 84 ? 8.665 -8.270 -1.995 1.00 94.25 84 LEU A N 1
ATOM 635 C CA . LEU A 1 84 ? 8.846 -9.211 -0.877 1.00 94.25 84 LEU A CA 1
ATOM 636 C C . LEU A 1 84 ? 7.537 -9.708 -0.243 1.00 94.25 84 LEU A C 1
ATOM 638 O O . LEU A 1 84 ? 7.472 -10.850 0.206 1.00 94.25 84 LEU A O 1
ATOM 642 N N . LEU A 1 85 ? 6.472 -8.896 -0.260 1.00 94.88 85 LEU A N 1
ATOM 643 C CA . LEU A 1 85 ? 5.170 -9.275 0.302 1.00 94.88 85 LEU A CA 1
ATOM 644 C C . LEU A 1 85 ? 4.552 -10.505 -0.384 1.00 94.88 85 LEU A C 1
ATOM 646 O O . LEU A 1 85 ? 3.713 -11.179 0.209 1.00 94.88 85 LEU A O 1
ATOM 650 N N . TRP A 1 86 ? 4.983 -10.823 -1.610 1.00 94.75 86 TRP A N 1
ATOM 651 C CA . TRP A 1 86 ? 4.554 -12.028 -2.316 1.00 94.75 86 TRP A CA 1
ATOM 652 C C . TRP A 1 86 ? 4.891 -13.299 -1.539 1.00 94.75 86 TRP A C 1
ATOM 654 O O . TRP A 1 86 ? 4.083 -14.217 -1.536 1.00 94.75 86 TRP A O 1
ATOM 664 N N . GLU A 1 87 ? 6.020 -13.343 -0.824 1.00 94.25 87 GLU A N 1
ATOM 665 C CA . GLU A 1 87 ? 6.424 -14.532 -0.060 1.00 94.25 87 GLU A CA 1
ATOM 666 C C . GLU A 1 87 ? 5.401 -14.902 1.020 1.00 94.25 87 GLU A C 1
ATOM 668 O O . GLU A 1 87 ? 5.089 -16.077 1.205 1.00 94.25 87 GLU A O 1
ATOM 673 N N . LEU A 1 88 ? 4.788 -13.905 1.664 1.00 95.94 88 LEU A N 1
ATOM 674 C CA . LEU A 1 88 ? 3.769 -14.113 2.697 1.00 95.94 88 LEU A CA 1
ATOM 675 C C . LEU A 1 88 ? 2.456 -14.659 2.131 1.00 95.94 88 LEU A C 1
ATOM 677 O O . LEU A 1 88 ? 1.615 -15.173 2.872 1.00 95.94 88 LEU A O 1
ATOM 681 N N . MET A 1 89 ? 2.230 -14.497 0.828 1.00 94.88 89 MET A N 1
ATOM 682 C CA . MET A 1 89 ? 1.027 -14.983 0.155 1.00 94.88 89 MET A CA 1
ATOM 683 C C . MET A 1 89 ? 1.118 -16.464 -0.191 1.00 94.88 89 MET A C 1
ATOM 685 O O . MET A 1 89 ? 0.096 -17.078 -0.507 1.00 94.88 89 MET A O 1
ATOM 689 N N . GLN A 1 90 ? 2.320 -17.035 -0.134 1.00 93.56 90 GLN A 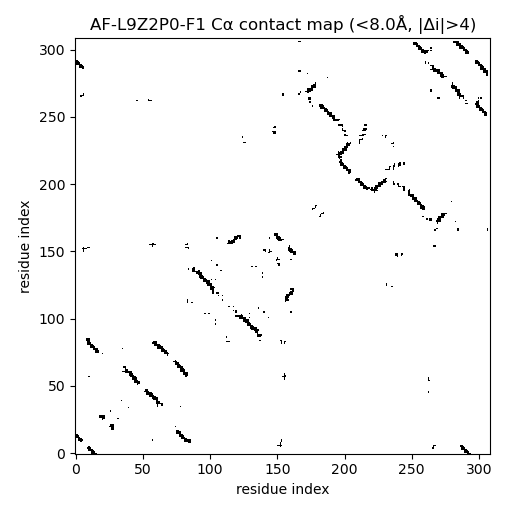N 1
ATOM 690 C CA . GLN A 1 90 ? 2.570 -18.395 -0.566 1.00 93.56 90 GLN A CA 1
ATOM 691 C C . GLN A 1 90 ? 2.267 -19.406 0.539 1.00 93.56 90 GLN A C 1
ATOM 693 O O . GLN A 1 90 ? 2.621 -19.239 1.704 1.00 93.56 90 GLN A O 1
ATOM 698 N N . GLY A 1 91 ? 1.654 -20.518 0.133 1.00 94.06 91 GLY A N 1
ATOM 699 C CA . GLY A 1 91 ? 1.376 -21.640 1.021 1.00 94.06 91 GLY A CA 1
ATOM 700 C C . GLY A 1 91 ? 0.370 -21.318 2.128 1.00 94.06 91 GLY A C 1
ATOM 701 O O . GLY A 1 91 ? -0.381 -20.345 2.079 1.00 94.06 91 GLY A O 1
ATOM 702 N N . THR A 1 92 ? 0.330 -22.201 3.118 1.00 95.62 92 THR A N 1
ATOM 703 C CA . THR A 1 92 ? -0.545 -22.098 4.287 1.00 95.62 92 THR A CA 1
ATOM 704 C C . THR A 1 92 ? 0.247 -22.449 5.532 1.00 95.62 92 THR A C 1
ATOM 706 O O . THR A 1 92 ? 1.059 -23.378 5.509 1.00 95.62 92 THR A O 1
ATOM 709 N N . ARG A 1 93 ? -0.021 -21.742 6.623 1.00 95.12 93 ARG A N 1
ATOM 710 C CA . ARG A 1 93 ? 0.580 -21.955 7.935 1.00 95.12 93 ARG A CA 1
ATOM 711 C C . ARG A 1 93 ? -0.505 -22.224 8.967 1.00 95.12 93 ARG A C 1
ATOM 713 O O . ARG A 1 93 ? -1.698 -22.009 8.733 1.00 95.12 93 ARG A O 1
ATOM 720 N N . SER A 1 94 ? -0.093 -22.783 10.093 1.00 96.56 94 SER A N 1
ATOM 721 C CA . SER A 1 94 ? -0.953 -22.955 11.254 1.00 96.56 94 SER A CA 1
ATOM 722 C C . SER A 1 94 ? -0.116 -22.746 12.496 1.00 96.56 94 SER A C 1
ATOM 724 O O . SER A 1 94 ? 0.849 -23.478 12.707 1.00 96.56 94 SER A O 1
ATOM 726 N N . ASP A 1 95 ? -0.483 -21.737 13.270 1.00 96.69 95 ASP A N 1
ATOM 727 C CA . ASP A 1 95 ? 0.256 -21.304 14.447 1.00 96.69 95 ASP A CA 1
ATOM 728 C C . ASP A 1 95 ? -0.695 -20.670 15.467 1.00 96.69 95 ASP A C 1
ATOM 730 O O . ASP A 1 95 ? -1.873 -20.408 15.184 1.00 96.69 95 ASP A O 1
ATOM 734 N N . SER A 1 96 ? -0.208 -20.453 16.683 1.00 96.38 96 SER A N 1
ATOM 735 C CA . SER A 1 96 ? -0.970 -19.789 17.725 1.00 96.38 96 SER A CA 1
ATOM 736 C C . SER A 1 96 ? -0.085 -19.050 18.715 1.00 96.38 96 SER A C 1
ATOM 738 O O . SER A 1 96 ? 0.896 -19.598 19.209 1.00 96.38 96 SER A O 1
ATOM 740 N N . TRP A 1 97 ? -0.541 -17.869 19.114 1.00 97.12 97 TRP A N 1
ATOM 741 C CA . TRP A 1 97 ? 0.095 -17.033 20.128 1.00 97.12 97 TRP A CA 1
ATOM 742 C C . TRP A 1 97 ? -0.834 -16.940 21.330 1.00 97.12 97 TRP A C 1
ATOM 744 O O . TRP A 1 97 ? -2.034 -16.718 21.157 1.00 97.12 97 TRP A O 1
ATOM 754 N N . ALA A 1 98 ? -0.309 -17.138 22.536 1.00 95.12 98 ALA A N 1
ATOM 755 C CA . ALA A 1 98 ? -1.094 -17.133 23.767 1.00 95.12 98 ALA A CA 1
ATOM 756 C C . ALA A 1 98 ? -0.549 -16.092 24.745 1.00 95.12 98 ALA A C 1
ATOM 758 O O . ALA A 1 98 ? 0.657 -16.040 24.955 1.00 95.12 98 ALA A O 1
ATOM 759 N N . GLU A 1 99 ? -1.438 -15.305 25.354 1.00 91.69 99 GLU A N 1
ATOM 760 C CA . GLU A 1 99 ? -1.089 -14.204 26.270 1.00 91.69 99 GLU A CA 1
ATOM 761 C C . GLU A 1 99 ? -0.175 -13.121 25.649 1.00 91.69 99 GLU A C 1
ATOM 763 O O . GLU A 1 99 ? 0.563 -12.434 26.356 1.00 91.69 99 GLU A O 1
ATOM 768 N N . GLU A 1 100 ? -0.254 -12.931 24.328 1.00 94.19 100 GLU A N 1
ATOM 769 C CA . GLU A 1 100 ? 0.582 -12.000 23.555 1.00 94.19 100 GLU A CA 1
ATOM 770 C C . GLU A 1 100 ? -0.203 -10.791 23.029 1.00 94.19 100 GLU A C 1
ATOM 772 O O . GLU A 1 100 ? -1.434 -10.728 23.104 1.00 94.19 100 GLU A O 1
ATOM 777 N N . THR A 1 101 ? 0.497 -9.798 22.474 1.00 94.50 101 THR A N 1
ATOM 778 C CA . THR A 1 101 ? -0.158 -8.699 21.745 1.00 94.50 101 THR A CA 1
ATOM 779 C C . THR A 1 101 ? -0.298 -8.994 20.253 1.00 94.50 101 THR A C 1
ATOM 781 O O . THR A 1 101 ? 0.473 -9.767 19.688 1.00 94.50 101 THR A O 1
ATOM 784 N N . VAL A 1 102 ? -1.257 -8.334 19.592 1.00 95.25 102 VAL A N 1
ATOM 785 C CA . VAL A 1 102 ? -1.369 -8.347 18.122 1.00 95.25 102 VAL A CA 1
ATOM 786 C C . VAL A 1 102 ? -0.044 -7.937 17.473 1.00 95.25 102 VAL A C 1
ATOM 788 O O . VAL A 1 102 ? 0.405 -8.623 16.565 1.00 95.25 102 VAL A O 1
ATOM 791 N N . GLY A 1 103 ? 0.608 -6.878 17.962 1.00 97.00 103 GLY A N 1
ATOM 792 C CA . GLY A 1 103 ? 1.905 -6.423 17.455 1.00 97.00 103 GLY A CA 1
ATOM 793 C C . GLY A 1 103 ? 2.996 -7.483 17.572 1.00 97.00 103 GLY A C 1
ATOM 794 O O . GLY A 1 103 ? 3.686 -7.741 16.596 1.00 97.00 103 GLY A O 1
ATOM 795 N N . THR A 1 104 ? 3.084 -8.170 18.713 1.00 97.38 104 THR A N 1
ATOM 796 C CA . THR A 1 104 ? 4.061 -9.251 18.918 1.00 97.38 104 THR A CA 1
ATOM 797 C C . THR A 1 104 ? 3.846 -10.410 17.945 1.00 97.38 104 THR A C 1
ATOM 799 O O . THR A 1 104 ? 4.805 -10.890 17.352 1.00 97.38 104 THR A O 1
ATOM 802 N N . ALA A 1 105 ? 2.596 -10.832 17.724 1.00 97.50 105 ALA A N 1
ATOM 803 C CA . ALA A 1 105 ? 2.292 -11.872 16.739 1.00 97.50 105 ALA A CA 1
ATOM 804 C C . ALA A 1 105 ? 2.625 -11.423 15.302 1.00 97.50 105 ALA A C 1
ATOM 806 O O . ALA A 1 105 ? 3.126 -12.211 14.506 1.00 97.50 105 ALA A O 1
ATOM 807 N N . VAL A 1 106 ? 2.375 -10.151 14.968 1.00 98.12 106 VAL A N 1
ATOM 808 C CA . VAL A 1 106 ? 2.741 -9.570 13.666 1.00 98.12 106 VAL A CA 1
ATOM 809 C C . VAL A 1 106 ? 4.262 -9.583 13.474 1.00 98.12 106 VAL A C 1
ATOM 811 O O . VAL A 1 106 ? 4.736 -10.041 12.438 1.00 98.12 106 VAL A O 1
ATOM 814 N N . GLU A 1 107 ? 5.030 -9.117 14.460 1.00 97.94 107 GLU A N 1
ATOM 815 C CA . GLU A 1 107 ? 6.498 -9.109 14.421 1.00 97.94 107 GLU A CA 1
ATOM 816 C C . GLU A 1 107 ? 7.082 -10.521 14.302 1.00 97.94 107 GLU A C 1
ATOM 818 O O . GLU A 1 107 ? 7.986 -10.742 13.497 1.00 97.94 107 GLU A O 1
ATOM 823 N N . ASP A 1 108 ? 6.539 -11.480 15.054 1.00 97.69 108 ASP A N 1
ATOM 824 C CA . ASP A 1 108 ? 6.966 -12.880 15.021 1.00 97.69 108 ASP A CA 1
ATOM 825 C C . ASP A 1 108 ? 6.778 -13.496 13.628 1.00 97.69 108 ASP A C 1
ATOM 827 O O . ASP A 1 108 ? 7.734 -14.009 13.042 1.00 97.69 108 ASP A O 1
ATOM 831 N N . VAL A 1 109 ? 5.591 -13.334 13.030 1.00 97.50 109 VAL A N 1
ATOM 832 C CA . VAL A 1 109 ? 5.326 -13.777 11.651 1.00 97.50 109 VAL A CA 1
ATOM 833 C C . VAL A 1 109 ? 6.297 -13.116 10.667 1.00 97.50 109 VAL A C 1
ATOM 835 O O . VAL A 1 109 ? 6.891 -13.792 9.825 1.00 97.50 109 VAL A O 1
ATOM 838 N N . LEU A 1 110 ? 6.491 -11.798 10.771 1.00 97.12 110 LEU A N 1
ATOM 839 C CA . LEU A 1 110 ? 7.332 -11.033 9.845 1.00 97.12 110 LEU A CA 1
ATOM 840 C C . LEU A 1 110 ? 8.830 -11.339 9.984 1.00 97.12 110 LEU A C 1
ATOM 842 O O . LEU A 1 110 ? 9.562 -11.180 9.007 1.00 97.12 110 LEU A O 1
ATOM 846 N N . SER A 1 111 ? 9.280 -11.838 11.139 1.00 96.12 111 SER A N 1
ATOM 847 C CA . SER A 1 111 ? 10.683 -12.197 11.395 1.00 96.12 111 SER A CA 1
ATOM 848 C C . SER A 1 111 ? 11.221 -13.303 10.476 1.00 96.12 111 SER A C 1
ATOM 850 O O . SER A 1 111 ? 12.429 -13.403 10.258 1.00 96.12 111 SER A O 1
ATOM 852 N N . SER A 1 112 ? 10.328 -14.111 9.896 1.00 94.38 112 SER A N 1
ATOM 853 C CA . SER A 1 112 ? 10.675 -15.186 8.958 1.00 94.38 112 SER A CA 1
ATOM 854 C C . SER A 1 112 ? 10.927 -14.700 7.524 1.00 94.38 112 SER A C 1
ATOM 856 O O . SER A 1 112 ? 11.250 -15.511 6.654 1.00 94.38 112 SER A O 1
ATOM 858 N N . TYR A 1 113 ? 10.773 -13.399 7.256 1.00 95.25 113 TYR A N 1
ATOM 859 C CA . TYR A 1 113 ? 10.810 -12.817 5.916 1.00 95.25 113 TYR A CA 1
ATOM 860 C C . TYR A 1 113 ? 11.942 -11.788 5.763 1.00 95.25 113 TYR A C 1
ATOM 862 O O . TYR A 1 113 ? 12.337 -11.147 6.735 1.00 95.25 113 TYR A O 1
ATOM 870 N N . PRO A 1 114 ? 12.476 -11.587 4.543 1.00 92.81 114 PRO A N 1
ATOM 871 C CA . PRO A 1 114 ? 13.697 -10.809 4.310 1.00 92.81 114 PRO A CA 1
ATOM 872 C C . PRO A 1 114 ? 13.460 -9.286 4.271 1.00 92.81 114 PRO A C 1
ATOM 874 O O . PRO A 1 114 ? 14.054 -8.582 3.454 1.00 92.81 114 PRO A O 1
ATOM 877 N N . PHE A 1 115 ? 12.574 -8.762 5.120 1.00 95.25 115 PHE A N 1
ATOM 878 C CA . PHE A 1 115 ? 12.403 -7.317 5.268 1.00 95.25 115 PHE A CA 1
ATOM 879 C C . PHE A 1 115 ? 13.577 -6.729 6.057 1.00 95.25 115 PHE A C 1
ATOM 881 O O . PHE A 1 115 ? 13.952 -7.242 7.108 1.00 95.25 115 PHE A O 1
ATOM 888 N N . SER A 1 116 ? 14.139 -5.624 5.569 1.00 94.69 116 SER A N 1
ATOM 889 C CA . SER A 1 116 ? 15.183 -4.878 6.282 1.00 94.69 116 SER A CA 1
ATOM 890 C C . SER A 1 116 ? 14.615 -4.130 7.489 1.00 94.69 116 SER A C 1
ATOM 892 O O . SER A 1 116 ? 15.307 -3.956 8.489 1.00 94.69 116 SER A O 1
ATOM 894 N N . THR A 1 117 ? 13.362 -3.675 7.381 1.00 95.88 117 THR A N 1
ATOM 895 C CA . THR A 1 117 ? 12.671 -2.908 8.424 1.00 95.88 117 THR A CA 1
ATOM 896 C C . THR A 1 117 ? 11.260 -3.447 8.623 1.00 95.88 117 THR A C 1
ATOM 898 O O . THR A 1 117 ? 10.503 -3.595 7.662 1.00 95.88 117 THR A O 1
ATOM 901 N N . VAL A 1 118 ? 10.895 -3.691 9.879 1.00 96.75 118 VAL A N 1
ATOM 902 C CA . VAL A 1 118 ? 9.539 -4.047 10.309 1.00 96.75 118 VAL A CA 1
ATOM 903 C C . VAL A 1 118 ? 9.015 -2.890 11.155 1.00 96.75 118 VAL A C 1
ATOM 905 O O . VAL A 1 118 ? 9.519 -2.639 12.245 1.00 96.75 118 VAL A O 1
ATOM 908 N N . ASP A 1 119 ? 8.055 -2.144 10.614 1.00 94.81 119 ASP A N 1
ATOM 909 C CA . ASP A 1 119 ? 7.448 -0.972 11.249 1.00 94.81 119 ASP A CA 1
ATOM 910 C C . ASP A 1 119 ? 6.052 -1.334 11.762 1.00 94.81 119 ASP A C 1
ATOM 912 O O . ASP A 1 119 ? 5.067 -1.319 11.018 1.00 94.81 119 ASP A O 1
ATOM 916 N N . VAL A 1 120 ? 5.989 -1.711 13.038 1.00 96.06 120 VAL A N 1
ATOM 917 C CA . VAL A 1 120 ? 4.755 -2.052 13.748 1.00 96.06 120 VAL A CA 1
ATOM 918 C C . VAL A 1 120 ? 4.501 -0.972 14.793 1.00 96.06 120 VAL A C 1
ATOM 920 O O . VAL A 1 120 ? 5.279 -0.800 15.728 1.00 96.06 120 VAL A O 1
ATOM 923 N N . SER A 1 121 ? 3.404 -0.232 14.648 1.00 93.56 121 SER A N 1
ATOM 924 C CA . SER A 1 121 ? 3.052 0.878 15.546 1.00 93.56 121 SER A CA 1
ATOM 925 C C . SER A 1 121 ? 1.653 0.706 16.119 1.00 93.56 121 SER A C 1
ATOM 927 O O . SER A 1 121 ? 0.781 0.132 15.477 1.00 93.56 121 SER A O 1
ATOM 929 N N . ASP A 1 122 ? 1.448 1.162 17.359 1.00 90.38 122 ASP A N 1
ATOM 930 C CA . ASP A 1 122 ? 0.167 1.154 18.089 1.00 90.38 122 ASP A CA 1
ATOM 931 C C . ASP A 1 122 ? -0.582 -0.196 18.144 1.00 90.38 122 ASP A C 1
ATOM 933 O O . ASP A 1 122 ? -1.781 -0.256 18.427 1.00 90.38 122 ASP A O 1
ATOM 937 N N . ALA A 1 123 ? 0.130 -1.310 17.954 1.00 92.56 123 ALA A N 1
ATOM 938 C CA . ALA A 1 123 ? -0.428 -2.662 17.906 1.00 92.56 123 ALA A CA 1
ATOM 939 C C . ALA A 1 123 ? -0.392 -3.415 19.257 1.00 92.56 123 ALA A C 1
ATOM 941 O O . ALA A 1 123 ? -0.544 -4.637 19.296 1.00 92.56 123 ALA A O 1
ATOM 942 N N . SER A 1 124 ? -0.250 -2.709 20.386 1.00 91.94 124 SER A N 1
ATOM 943 C CA . SER A 1 124 ? -0.185 -3.273 21.753 1.00 91.94 124 SER A CA 1
ATOM 944 C C . SER A 1 124 ? -1.543 -3.774 22.287 1.00 91.94 124 SER A C 1
ATOM 946 O O . SER A 1 124 ? -1.961 -3.459 23.404 1.00 91.94 124 SER A O 1
ATOM 948 N N . ILE A 1 125 ? -2.273 -4.539 21.474 1.00 89.75 125 ILE A N 1
ATOM 949 C CA . ILE A 1 125 ? -3.596 -5.096 21.772 1.00 89.75 125 ILE A CA 1
ATOM 950 C C . ILE A 1 125 ? -3.411 -6.510 22.328 1.00 89.75 125 ILE A C 1
ATOM 952 O O . ILE A 1 125 ? -3.153 -7.440 21.571 1.00 89.75 125 ILE A O 1
ATOM 956 N N . LYS A 1 126 ? -3.529 -6.675 23.649 1.00 90.75 126 LYS A N 1
ATOM 957 C CA . LYS A 1 126 ? -3.372 -7.974 24.335 1.00 90.75 126 LYS A CA 1
ATOM 958 C C . LYS A 1 126 ? -4.437 -8.975 23.917 1.00 90.75 126 LYS A C 1
ATOM 960 O O . LYS A 1 126 ? -5.592 -8.568 23.819 1.00 90.75 126 LYS A O 1
ATOM 965 N N . ARG A 1 127 ? -4.077 -10.246 23.733 1.00 89.25 127 ARG A N 1
ATOM 966 C CA . ARG A 1 127 ? -4.943 -11.382 23.382 1.00 89.25 127 ARG A CA 1
ATOM 967 C C . ARG A 1 127 ? -4.625 -12.576 24.277 1.00 89.25 127 ARG A C 1
ATOM 969 O O . ARG A 1 127 ? -3.467 -12.949 24.406 1.00 89.25 127 ARG A O 1
ATOM 976 N N . GLU A 1 128 ? -5.656 -13.230 24.807 1.00 88.44 128 GLU A N 1
ATOM 977 C CA . GLU A 1 128 ? -5.485 -14.546 25.448 1.00 88.44 128 GLU A CA 1
ATOM 978 C C . GLU A 1 128 ? -5.003 -15.574 24.426 1.00 88.44 128 GLU A C 1
ATOM 980 O O . GLU A 1 128 ? -4.124 -16.386 24.704 1.00 88.44 128 GLU A O 1
ATOM 985 N N . LYS A 1 129 ? -5.569 -15.520 23.212 1.00 91.12 129 LYS A N 1
ATOM 986 C CA . LYS A 1 129 ? -5.191 -16.404 22.119 1.00 91.12 129 LYS A CA 1
ATOM 987 C C . LYS A 1 129 ? -5.403 -15.764 20.751 1.00 91.12 129 LYS A C 1
ATOM 989 O O . LYS A 1 129 ? -6.475 -15.236 20.463 1.00 91.12 129 LYS A O 1
ATOM 994 N N . LEU A 1 130 ? -4.398 -15.880 19.894 1.00 94.12 130 LEU A N 1
ATOM 995 C CA . LEU A 1 130 ? -4.479 -15.685 18.451 1.00 94.12 130 LEU A CA 1
ATOM 996 C C . LEU A 1 130 ? -4.228 -17.025 17.772 1.00 94.12 130 LEU A C 1
ATOM 998 O O . LEU A 1 130 ? -3.371 -17.789 18.209 1.00 94.12 130 LEU A O 1
ATOM 1002 N N . ILE A 1 131 ? -4.991 -17.319 16.724 1.00 95.00 131 ILE A N 1
ATOM 1003 C CA . ILE A 1 131 ? -4.876 -18.570 15.977 1.00 95.00 131 ILE A CA 1
ATOM 1004 C C . ILE A 1 131 ? -4.807 -18.235 14.497 1.00 95.00 131 ILE A C 1
ATOM 1006 O O . ILE A 1 131 ? -5.697 -17.578 13.957 1.00 95.00 131 ILE A O 1
ATOM 1010 N N . GLN A 1 132 ? -3.772 -18.740 13.847 1.00 97.12 132 GLN A N 1
ATOM 1011 C CA . GLN A 1 132 ? -3.715 -18.870 12.408 1.00 97.12 132 GLN A CA 1
ATOM 1012 C C . GLN A 1 132 ? -4.101 -20.306 12.056 1.00 97.12 132 GLN A C 1
ATOM 1014 O O . GLN A 1 132 ? -3.409 -21.245 12.437 1.00 97.12 132 GLN A O 1
ATOM 1019 N N . ASP A 1 133 ? -5.211 -20.487 11.343 1.00 95.94 133 ASP A N 1
ATOM 1020 C CA . ASP A 1 133 ? -5.725 -21.810 10.978 1.00 95.94 133 ASP A CA 1
ATOM 1021 C C . ASP A 1 133 ? -5.713 -21.990 9.458 1.00 95.94 133 ASP A C 1
ATOM 1023 O O . ASP A 1 133 ? -6.477 -21.343 8.742 1.00 95.94 133 ASP A O 1
ATOM 1027 N N . GLY A 1 134 ? -4.808 -22.838 8.964 1.00 95.75 134 GLY A N 1
ATOM 1028 C CA . GLY A 1 134 ? -4.754 -23.250 7.558 1.00 95.75 134 GLY A CA 1
ATOM 1029 C C . GLY A 1 134 ? -4.715 -22.118 6.521 1.00 95.75 134 GLY A C 1
ATOM 1030 O O . GLY A 1 134 ? -5.203 -22.305 5.406 1.00 95.75 134 GLY A O 1
ATOM 1031 N N . GLN A 1 135 ? -4.152 -20.953 6.851 1.00 97.06 135 GLN A N 1
ATOM 1032 C CA . GLN A 1 135 ? -4.126 -19.774 5.975 1.00 97.06 135 GLN A CA 1
ATOM 1033 C C . GLN A 1 135 ? -2.707 -19.246 5.763 1.00 97.06 135 GLN A C 1
ATOM 1035 O O . GLN A 1 135 ? -1.808 -19.555 6.538 1.00 97.06 135 GLN A O 1
ATOM 1040 N N . SER A 1 136 ? -2.484 -18.475 4.697 1.00 97.56 136 SER A N 1
ATOM 1041 C CA . SER A 1 136 ? -1.189 -17.823 4.472 1.00 97.56 136 SER A CA 1
ATOM 1042 C C . SER A 1 136 ? -0.926 -16.741 5.523 1.00 97.56 136 SER A C 1
ATOM 1044 O O . SER A 1 136 ? -1.867 -16.199 6.116 1.00 97.56 136 SER A O 1
ATOM 1046 N N . ASP A 1 137 ? 0.344 -16.404 5.735 1.00 97.88 137 ASP A N 1
ATOM 1047 C CA . ASP A 1 137 ? 0.741 -15.348 6.673 1.00 97.88 137 ASP A CA 1
ATOM 1048 C C . ASP A 1 137 ? 0.163 -13.999 6.249 1.00 97.88 137 ASP A C 1
ATOM 1050 O O . ASP A 1 137 ? -0.389 -13.273 7.070 1.00 97.88 137 ASP A O 1
ATOM 1054 N N . TYR A 1 138 ? 0.153 -13.713 4.943 1.00 97.00 138 TYR A N 1
ATOM 1055 C CA . TYR A 1 138 ? -0.470 -12.506 4.405 1.00 97.00 138 TYR A CA 1
ATOM 1056 C C . TYR A 1 138 ? -1.948 -12.395 4.798 1.00 97.00 138 TYR A C 1
ATOM 1058 O O . TYR A 1 138 ? -2.376 -11.349 5.279 1.00 97.00 138 TYR A O 1
ATOM 1066 N N . ARG A 1 139 ? -2.731 -13.473 4.640 1.00 96.56 139 ARG A N 1
ATOM 1067 C CA . ARG A 1 139 ? -4.162 -13.454 4.984 1.00 96.56 139 ARG A CA 1
ATOM 1068 C C . ARG A 1 139 ? -4.393 -13.286 6.477 1.00 96.56 139 ARG A C 1
ATOM 1070 O O . ARG A 1 139 ? -5.285 -12.536 6.861 1.00 96.56 139 ARG A O 1
ATOM 1077 N N . PHE A 1 140 ? -3.582 -13.944 7.301 1.00 97.56 140 PHE A N 1
ATOM 1078 C CA . PHE A 1 140 ? -3.650 -13.793 8.749 1.00 97.56 140 PHE A CA 1
ATOM 1079 C C . PHE A 1 140 ? -3.380 -12.343 9.174 1.00 97.56 140 PHE A C 1
ATOM 1081 O O . PHE A 1 140 ? -4.199 -11.743 9.871 1.00 97.56 140 PHE A O 1
ATOM 1088 N N . LEU A 1 141 ? -2.292 -11.739 8.686 1.00 97.44 141 LEU A N 1
ATOM 1089 C CA . LEU A 1 141 ? -1.944 -10.351 9.001 1.00 97.44 141 LEU A CA 1
ATOM 1090 C C . LEU A 1 141 ? -2.970 -9.352 8.441 1.00 97.44 141 LEU A C 1
ATOM 1092 O O . LEU A 1 141 ? -3.355 -8.414 9.140 1.00 97.44 141 LEU A O 1
ATOM 1096 N N . GLN A 1 142 ? -3.484 -9.572 7.226 1.00 95.50 142 GLN A N 1
ATOM 1097 C CA . GLN A 1 142 ? -4.557 -8.757 6.644 1.00 95.50 142 GLN A CA 1
ATOM 1098 C C . GLN A 1 142 ? -5.843 -8.843 7.480 1.00 95.50 142 GLN A C 1
ATOM 1100 O O . GLN A 1 142 ? -6.468 -7.819 7.756 1.00 95.50 142 GLN A O 1
ATOM 1105 N N . GLN A 1 143 ? -6.211 -10.034 7.958 1.00 93.75 143 GLN A N 1
ATOM 1106 C CA . GLN A 1 143 ? -7.365 -10.228 8.837 1.00 93.75 143 GLN A CA 1
ATOM 1107 C C . GLN A 1 143 ? -7.195 -9.486 10.169 1.00 93.75 143 GLN A C 1
ATOM 1109 O O . GLN A 1 143 ? -8.140 -8.836 10.631 1.00 93.75 143 GLN A O 1
ATOM 1114 N N . LEU A 1 144 ? -6.007 -9.542 10.781 1.00 94.50 144 LEU A N 1
ATOM 1115 C CA . LEU A 1 144 ? -5.697 -8.763 11.983 1.00 94.50 144 LEU A CA 1
ATOM 1116 C C . LEU A 1 144 ? -5.821 -7.262 11.703 1.00 94.50 144 LEU A C 1
ATOM 1118 O O . LEU A 1 144 ? -6.490 -6.550 12.456 1.00 94.50 144 LEU A O 1
ATOM 1122 N N . ALA A 1 145 ? -5.257 -6.790 10.590 1.00 93.38 145 ALA A N 1
ATOM 1123 C CA . ALA A 1 145 ? -5.321 -5.387 10.208 1.00 93.38 145 ALA A CA 1
ATOM 1124 C C . ALA A 1 145 ? -6.769 -4.906 10.011 1.00 93.38 145 ALA A C 1
ATOM 1126 O O . ALA A 1 145 ? -7.175 -3.884 10.561 1.00 93.38 145 ALA A O 1
ATOM 1127 N N . GLU A 1 146 ? -7.599 -5.668 9.302 1.00 89.00 146 GLU A N 1
ATOM 1128 C CA . GLU A 1 146 ? -9.014 -5.339 9.090 1.00 89.00 146 GLU A CA 1
ATOM 1129 C C . GLU A 1 146 ? -9.871 -5.408 10.358 1.00 89.00 146 GLU A C 1
ATOM 1131 O O . GLU A 1 146 ? -10.874 -4.688 10.492 1.00 89.00 146 GLU A O 1
ATOM 1136 N N . THR A 1 147 ? -9.520 -6.311 11.271 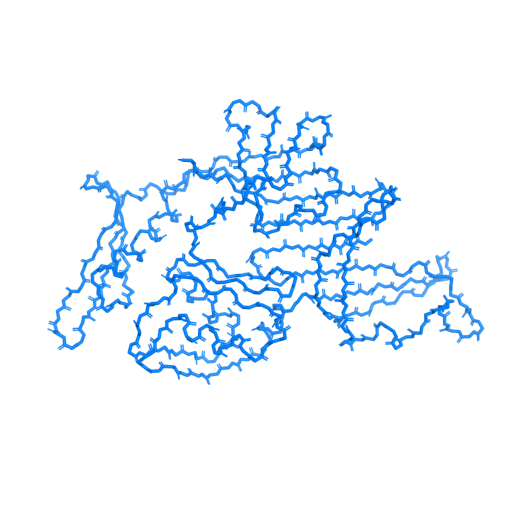1.00 87.25 147 THR A N 1
ATOM 1137 C CA . THR A 1 147 ? -10.240 -6.496 12.533 1.00 87.25 147 THR A CA 1
ATOM 1138 C C . THR A 1 147 ? -9.952 -5.344 13.482 1.00 87.25 147 THR A C 1
ATOM 1140 O O . THR A 1 147 ? -10.891 -4.778 14.043 1.00 87.25 147 THR A O 1
ATOM 1143 N N . TYR A 1 148 ? -8.679 -4.966 13.610 1.00 88.25 148 TYR A N 1
ATOM 1144 C CA . TYR A 1 148 ? -8.218 -4.011 14.616 1.00 88.25 148 TYR A CA 1
ATOM 1145 C C . TYR A 1 148 ? -7.941 -2.598 14.088 1.00 88.25 148 TYR A C 1
ATOM 1147 O O . TYR A 1 148 ? -7.616 -1.720 14.881 1.00 88.25 148 TYR A O 1
ATOM 1155 N N . GLY A 1 149 ? -8.114 -2.358 12.786 1.00 86.62 149 GLY A N 1
ATOM 1156 C CA . GLY A 1 149 ? -8.051 -1.015 12.201 1.00 86.62 149 GLY A CA 1
ATOM 1157 C C . GLY A 1 149 ? -6.674 -0.562 11.756 1.00 86.62 149 GLY A C 1
ATOM 1158 O O . GLY A 1 149 ? -6.387 0.633 11.772 1.00 86.62 149 GLY A O 1
ATOM 1159 N N . PHE A 1 150 ? -5.853 -1.501 11.307 1.00 91.06 150 PHE A N 1
ATOM 1160 C CA . PHE A 1 150 ? -4.536 -1.233 10.752 1.00 91.06 150 PHE A CA 1
ATOM 1161 C C . PHE A 1 150 ? -4.572 -1.264 9.221 1.00 91.06 150 PHE A C 1
ATOM 1163 O O . PHE A 1 150 ? -5.505 -1.775 8.583 1.00 91.06 150 PHE A O 1
ATOM 1170 N N . GLU A 1 151 ? -3.562 -0.655 8.624 1.00 90.38 151 GLU A N 1
ATOM 1171 C CA . GLU A 1 151 ? -3.127 -0.945 7.268 1.00 90.38 151 GLU A CA 1
ATOM 1172 C C . GLU A 1 151 ? -1.882 -1.828 7.320 1.00 90.38 151 GLU A C 1
ATOM 1174 O O . GLU A 1 151 ? -1.059 -1.703 8.227 1.00 90.38 151 GLU A O 1
ATOM 1179 N N . PHE A 1 152 ? -1.786 -2.738 6.355 1.00 94.25 152 PHE A N 1
ATOM 1180 C CA . PHE A 1 152 ? -0.696 -3.691 6.236 1.00 94.25 152 PHE A CA 1
ATOM 1181 C C . PHE A 1 152 ? -0.232 -3.730 4.785 1.00 94.25 152 PHE A C 1
ATOM 1183 O O . PHE A 1 152 ? -0.993 -4.136 3.910 1.00 94.25 152 PHE A O 1
ATOM 1190 N N . TYR A 1 153 ? 0.990 -3.271 4.532 1.00 92.88 153 TYR A N 1
ATOM 1191 C CA . TYR A 1 153 ? 1.563 -3.206 3.190 1.00 92.88 153 TYR A CA 1
ATOM 1192 C C . TYR A 1 153 ? 3.092 -3.202 3.252 1.00 92.88 153 TYR A C 1
ATOM 1194 O O . TYR A 1 153 ? 3.689 -3.010 4.314 1.00 92.88 153 TYR A O 1
ATOM 1202 N N . ALA A 1 154 ? 3.732 -3.417 2.105 1.00 92.06 154 ALA A N 1
ATOM 1203 C CA . ALA A 1 154 ? 5.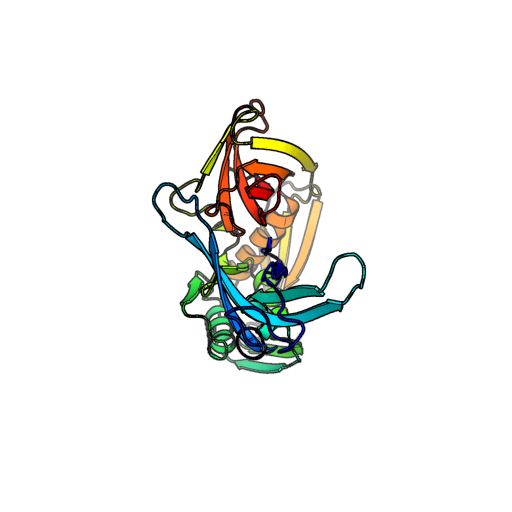177 -3.316 1.972 1.00 92.06 154 ALA A CA 1
ATOM 1204 C C . ALA A 1 154 ? 5.558 -2.091 1.141 1.00 92.06 154 ALA A C 1
ATOM 1206 O O . ALA A 1 154 ? 4.929 -1.768 0.138 1.00 92.06 154 ALA A O 1
ATOM 1207 N N . GLU A 1 155 ? 6.638 -1.440 1.544 1.00 88.12 155 GLU A N 1
ATOM 1208 C CA . GLU A 1 155 ? 7.285 -0.360 0.828 1.00 88.12 155 GLU A CA 1
ATOM 1209 C C . GLU A 1 155 ? 8.761 -0.734 0.641 1.00 88.12 155 GLU A C 1
ATOM 1211 O O . GLU A 1 155 ? 9.565 -0.631 1.566 1.00 88.12 155 GLU A O 1
ATOM 1216 N N . ARG A 1 156 ? 9.138 -1.155 -0.575 1.00 89.25 156 ARG A N 1
ATOM 1217 C CA . ARG A 1 156 ? 10.499 -1.635 -0.890 1.00 89.25 156 ARG A CA 1
ATOM 1218 C C . ARG A 1 156 ? 10.877 -2.849 -0.027 1.00 89.25 156 ARG A C 1
ATOM 1220 O O . ARG A 1 156 ? 10.354 -3.934 -0.253 1.00 89.25 156 ARG A O 1
ATOM 1227 N N . ASP A 1 157 ? 11.805 -2.677 0.906 1.00 91.56 157 ASP A N 1
ATOM 1228 C CA . ASP A 1 157 ? 12.267 -3.668 1.879 1.00 91.56 157 ASP A CA 1
ATOM 1229 C C . ASP A 1 157 ? 11.764 -3.378 3.305 1.00 91.56 157 ASP A C 1
ATOM 1231 O O . ASP A 1 157 ? 12.210 -4.013 4.259 1.00 91.56 157 ASP A O 1
ATOM 1235 N N . THR A 1 158 ? 10.832 -2.435 3.453 1.00 93.25 158 THR A N 1
ATOM 1236 C CA . THR A 1 158 ? 10.139 -2.130 4.707 1.00 93.25 158 THR A CA 1
ATOM 1237 C C . THR A 1 158 ? 8.728 -2.698 4.663 1.00 93.25 158 THR A C 1
ATOM 1239 O O . THR A 1 158 ? 8.016 -2.514 3.680 1.00 93.25 158 THR A O 1
ATOM 1242 N N . VAL A 1 159 ? 8.296 -3.364 5.725 1.00 95.50 159 VAL A N 1
ATOM 1243 C CA . VAL A 1 159 ? 6.900 -3.773 5.910 1.00 95.50 159 VAL A CA 1
ATOM 1244 C C . VAL A 1 159 ? 6.275 -2.934 7.013 1.00 95.50 159 VAL A C 1
ATOM 1246 O O . VAL A 1 159 ? 6.912 -2.682 8.034 1.00 95.50 159 VAL A O 1
ATOM 1249 N N . ARG A 1 160 ? 5.044 -2.471 6.792 1.00 94.81 160 ARG A N 1
ATOM 1250 C CA . ARG A 1 160 ? 4.339 -1.569 7.704 1.00 94.81 160 ARG A CA 1
ATOM 1251 C C . ARG A 1 160 ? 3.048 -2.202 8.193 1.00 94.81 160 ARG A C 1
ATOM 1253 O O . ARG A 1 160 ? 2.254 -2.683 7.387 1.00 94.81 160 ARG A O 1
ATOM 1260 N N . PHE A 1 161 ? 2.834 -2.146 9.501 1.00 95.69 161 PHE A N 1
ATOM 1261 C CA . PHE A 1 161 ? 1.588 -2.476 10.181 1.00 95.69 161 PHE A CA 1
ATOM 1262 C C . PHE A 1 161 ? 1.267 -1.342 11.160 1.00 95.69 161 PHE A C 1
ATOM 1264 O O . PHE A 1 161 ? 1.799 -1.283 12.269 1.00 95.69 161 PHE A O 1
ATOM 1271 N N . ARG A 1 162 ? 0.426 -0.399 10.734 1.00 92.56 162 ARG A N 1
ATOM 1272 C CA . ARG A 1 162 ? 0.150 0.840 11.484 1.00 92.56 162 ARG A CA 1
ATOM 1273 C C . ARG A 1 162 ? -1.332 1.209 11.446 1.00 92.56 162 ARG A C 1
ATOM 1275 O O . ARG A 1 162 ? -2.034 0.735 10.549 1.00 92.56 162 ARG A O 1
ATOM 1282 N N . PRO A 1 163 ? -1.851 2.005 12.396 1.00 89.00 163 PRO A N 1
ATOM 1283 C CA . PRO A 1 163 ? -3.259 2.388 12.401 1.00 89.00 163 PRO A CA 1
ATOM 1284 C C . PRO A 1 163 ? -3.673 3.070 11.097 1.00 89.00 163 PRO A C 1
ATOM 1286 O O . PRO A 1 163 ? -2.938 3.886 10.552 1.00 89.00 163 PRO A O 1
ATOM 1289 N N . ARG A 1 164 ? -4.897 2.818 10.623 1.00 84.81 164 ARG A N 1
ATOM 1290 C CA . ARG A 1 164 ? -5.448 3.525 9.450 1.00 84.81 164 ARG A CA 1
ATOM 1291 C C . ARG A 1 164 ? -5.644 5.020 9.687 1.00 84.81 164 ARG A C 1
ATOM 1293 O O . ARG A 1 164 ? -5.752 5.761 8.719 1.00 84.81 164 ARG A O 1
ATOM 1300 N N . SER A 1 165 ? -5.721 5.452 10.944 1.00 78.31 165 SER A N 1
ATOM 1301 C CA . SER A 1 165 ? -5.727 6.873 11.299 1.00 78.31 165 SER A CA 1
ATOM 1302 C C . SER A 1 165 ? -4.401 7.557 10.981 1.00 78.31 165 SER A C 1
ATOM 1304 O O . SER A 1 165 ? -4.408 8.760 10.796 1.00 78.31 165 SER A O 1
ATOM 1306 N N . ALA A 1 166 ? -3.303 6.802 10.844 1.00 79.00 166 ALA A N 1
ATOM 1307 C CA . ALA A 1 166 ? -2.008 7.333 10.430 1.00 79.00 166 ALA A CA 1
ATOM 1308 C C . ALA A 1 166 ? -1.912 7.605 8.916 1.00 79.00 166 ALA A C 1
ATOM 1310 O O . ALA A 1 166 ? -0.836 7.899 8.392 1.00 79.00 166 ALA A O 1
ATOM 1311 N N . LYS A 1 167 ? -3.017 7.471 8.169 1.00 77.69 167 LYS A N 1
ATOM 1312 C CA . LYS A 1 167 ? -3.057 7.834 6.752 1.00 77.69 167 LYS A CA 1
ATOM 1313 C C . LYS A 1 167 ? -2.816 9.328 6.604 1.00 77.69 167 LYS A C 1
ATOM 1315 O O . LYS A 1 167 ? -3.638 10.136 7.012 1.00 77.69 167 LYS A O 1
ATOM 1320 N N . GLY A 1 168 ? -1.702 9.660 5.972 1.00 70.50 168 GLY A N 1
ATOM 1321 C CA . GLY A 1 168 ? -1.269 11.040 5.808 1.00 70.50 168 GLY A CA 1
ATOM 1322 C C . GLY A 1 168 ? -0.522 11.630 7.000 1.00 70.50 168 GLY A C 1
ATOM 1323 O O . GLY A 1 168 ? -0.059 12.761 6.891 1.00 70.50 168 GLY A O 1
ATOM 1324 N N . ASP A 1 169 ? -0.295 10.856 8.067 1.00 67.50 169 ASP A N 1
ATOM 1325 C CA . ASP A 1 169 ? 0.668 11.220 9.106 1.00 67.50 169 ASP A CA 1
ATOM 1326 C C . ASP A 1 169 ? 2.087 11.043 8.530 1.00 67.50 169 ASP A C 1
ATOM 1328 O O . ASP A 1 169 ? 2.613 9.931 8.416 1.00 67.50 169 ASP A O 1
ATOM 1332 N N . GLY A 1 170 ? 2.689 12.147 8.086 1.00 67.06 170 GLY A N 1
ATOM 1333 C CA . GLY A 1 170 ? 4.019 12.200 7.473 1.00 67.06 170 GLY A CA 1
ATOM 1334 C C . GLY A 1 170 ? 4.514 13.636 7.272 1.00 67.06 170 GLY A C 1
ATOM 1335 O O . GLY A 1 170 ? 3.818 14.587 7.620 1.00 67.06 170 GLY A O 1
ATOM 1336 N N . ASP A 1 171 ? 5.704 13.802 6.681 1.00 70.94 171 ASP A N 1
ATOM 1337 C CA . ASP A 1 171 ? 6.380 15.098 6.437 1.00 70.94 171 ASP A CA 1
ATOM 1338 C C . ASP A 1 171 ? 5.694 15.991 5.368 1.00 70.94 171 ASP A C 1
ATOM 1340 O O . ASP A 1 171 ? 6.319 16.873 4.777 1.00 70.94 171 ASP A O 1
ATOM 1344 N N . GLY A 1 172 ? 4.400 15.781 5.114 1.00 84.31 172 GLY A N 1
ATOM 1345 C CA . GLY A 1 172 ? 3.630 16.450 4.069 1.00 84.31 172 GLY A CA 1
ATOM 1346 C C . GLY A 1 172 ? 3.630 15.705 2.725 1.00 84.31 172 GLY A C 1
ATOM 1347 O O . GLY A 1 172 ? 4.082 14.558 2.633 1.00 84.31 172 GLY A O 1
ATOM 1348 N N . PRO A 1 173 ? 3.070 16.329 1.674 1.00 92.19 173 PRO A N 1
ATOM 1349 C CA . PRO A 1 173 ? 2.953 15.712 0.362 1.00 92.19 173 PRO A CA 1
ATOM 1350 C C . PRO A 1 173 ? 4.329 15.495 -0.281 1.00 92.19 173 PRO A C 1
ATOM 1352 O O . PRO A 1 173 ? 5.157 16.401 -0.339 1.00 92.19 173 PRO A O 1
ATOM 1355 N N . VAL A 1 174 ? 4.560 14.298 -0.826 1.00 93.12 174 VAL A N 1
ATOM 1356 C CA . VAL A 1 174 ? 5.813 13.947 -1.522 1.00 93.12 174 VAL A CA 1
ATOM 1357 C C . VAL A 1 174 ? 5.934 14.619 -2.890 1.00 93.12 174 VAL A C 1
ATOM 1359 O O . VAL A 1 174 ? 7.020 14.668 -3.462 1.00 93.12 174 VAL A O 1
ATOM 1362 N N . ALA A 1 175 ? 4.815 15.102 -3.430 1.00 94.56 175 ALA A N 1
ATOM 1363 C CA . ALA A 1 175 ? 4.742 15.837 -4.681 1.00 94.56 175 ALA A CA 1
ATOM 1364 C C . ALA A 1 175 ? 3.518 16.756 -4.690 1.00 94.56 175 ALA A C 1
ATOM 1366 O O . ALA A 1 175 ? 2.460 16.405 -4.160 1.00 94.56 175 ALA A O 1
ATOM 1367 N N . GLU A 1 176 ? 3.663 17.897 -5.355 1.00 96.44 176 GLU A N 1
ATOM 1368 C CA . GLU A 1 176 ? 2.584 18.828 -5.663 1.00 96.44 176 GLU A CA 1
ATOM 1369 C C . GLU A 1 176 ? 2.368 18.838 -7.178 1.00 96.44 176 GLU A C 1
ATOM 1371 O O . GLU A 1 176 ? 3.300 19.097 -7.941 1.00 96.44 176 GLU A O 1
ATOM 1376 N N . LEU A 1 177 ? 1.161 18.483 -7.619 1.00 97.38 177 LEU A N 1
ATOM 1377 C CA . LEU A 1 177 ? 0.844 18.249 -9.024 1.00 97.38 177 LEU A CA 1
ATOM 1378 C C . LEU A 1 177 ? -0.256 19.200 -9.491 1.00 97.38 177 LEU A C 1
ATOM 1380 O O . LEU A 1 177 ? -1.384 19.166 -8.997 1.00 97.38 177 LEU A O 1
ATOM 1384 N N . TRP A 1 178 ? 0.088 20.022 -10.476 1.00 97.44 178 TRP A N 1
ATOM 1385 C CA . TRP A 1 178 ? -0.775 21.063 -11.021 1.00 97.44 178 TRP A CA 1
ATOM 1386 C C . TRP A 1 178 ? -1.445 20.569 -12.302 1.00 97.44 178 TRP A C 1
ATOM 1388 O O . TRP A 1 178 ? -0.764 20.081 -13.214 1.00 97.44 178 TRP A O 1
ATOM 1398 N N . TYR A 1 179 ? -2.777 20.663 -12.363 1.00 97.00 179 TYR A N 1
ATOM 1399 C CA . TYR A 1 179 ? -3.546 20.236 -13.532 1.00 97.00 179 TYR A CA 1
ATOM 1400 C C . TYR A 1 179 ? -3.173 21.032 -14.789 1.00 97.00 179 TYR A C 1
ATOM 1402 O O . TYR A 1 179 ? -3.148 22.261 -14.780 1.00 97.00 179 TYR A O 1
ATOM 1410 N N . GLY A 1 180 ? -2.886 20.317 -15.881 1.00 93.44 180 GLY A N 1
ATOM 1411 C CA . GLY A 1 180 ? -2.411 20.900 -17.139 1.00 93.44 180 GLY A CA 1
ATOM 1412 C C . GLY A 1 180 ? -0.899 21.147 -17.191 1.00 93.44 180 GLY A C 1
ATOM 1413 O O . GLY A 1 180 ? -0.396 21.549 -18.241 1.00 93.44 180 GLY A O 1
ATOM 1414 N N . GLU A 1 181 ? -0.178 20.877 -16.100 1.00 94.88 181 GLU A N 1
ATOM 1415 C CA . GLU A 1 181 ? 1.285 20.874 -16.044 1.00 94.88 181 GLU A CA 1
ATOM 1416 C C . GLU A 1 181 ? 1.804 19.458 -15.751 1.00 94.88 181 GLU A C 1
ATOM 1418 O O . GLU A 1 181 ? 1.825 18.609 -16.640 1.00 94.88 181 GLU A O 1
ATOM 1423 N N . ALA A 1 182 ? 2.203 19.184 -14.505 1.00 94.62 182 ALA A N 1
ATOM 1424 C CA . ALA A 1 182 ? 2.708 17.878 -14.093 1.00 94.62 182 ALA A CA 1
ATOM 1425 C C . ALA A 1 182 ? 1.595 16.823 -13.965 1.00 94.62 182 ALA A C 1
ATOM 1427 O O . ALA A 1 182 ? 1.891 15.630 -14.026 1.00 94.62 182 ALA A O 1
ATOM 1428 N N . LEU A 1 183 ? 0.336 17.246 -13.780 1.00 97.38 183 LEU A N 1
ATOM 1429 C CA . LEU A 1 183 ? -0.850 16.387 -13.773 1.00 97.38 183 LEU A CA 1
ATOM 1430 C C . LEU A 1 183 ? -1.561 16.478 -15.128 1.00 97.38 183 LEU A C 1
ATOM 1432 O O . LEU A 1 183 ? -2.155 17.508 -15.454 1.00 97.38 183 LEU A O 1
ATOM 1436 N N . HIS A 1 184 ? -1.525 15.389 -15.894 1.00 95.38 184 HIS A N 1
ATOM 1437 C CA . HIS A 1 184 ? -2.102 15.321 -17.241 1.00 95.38 184 HIS A CA 1
ATOM 1438 C C . HIS A 1 184 ? -3.608 15.095 -17.185 1.00 95.38 184 HIS A C 1
ATOM 1440 O O . HIS A 1 184 ? -4.379 15.848 -17.775 1.00 95.38 184 HIS A O 1
ATOM 1446 N N . ASP A 1 185 ? -4.023 14.087 -16.421 1.00 95.69 185 ASP A N 1
ATOM 1447 C CA . ASP A 1 185 ? -5.412 13.655 -16.325 1.00 95.69 185 ASP A CA 1
ATOM 1448 C C . ASP A 1 185 ? -5.756 13.316 -14.876 1.00 95.69 185 ASP A C 1
ATOM 1450 O O . ASP A 1 185 ? -4.944 12.737 -14.150 1.00 95.69 185 ASP A O 1
ATOM 1454 N N . PHE A 1 186 ? -6.979 13.645 -14.461 1.00 97.06 186 PHE A N 1
ATOM 1455 C CA . PHE A 1 186 ? -7.519 13.230 -13.173 1.00 97.06 186 PHE A CA 1
ATOM 1456 C C . PHE A 1 186 ? -9.025 12.994 -13.263 1.00 97.06 186 PHE A C 1
ATOM 1458 O O . PHE A 1 186 ? -9.794 13.854 -13.693 1.00 97.06 186 PHE A O 1
ATOM 1465 N N . TYR A 1 187 ? -9.439 11.810 -12.837 1.00 95.62 187 TYR A N 1
ATOM 1466 C CA . TYR A 1 187 ? -10.822 11.418 -12.641 1.00 95.62 187 TYR A CA 1
ATOM 1467 C C . TYR A 1 187 ? -11.077 11.286 -11.143 1.00 95.62 187 TYR A C 1
ATOM 1469 O O . TYR A 1 187 ? -10.307 10.628 -10.448 1.00 95.62 187 TYR A O 1
ATOM 1477 N N . ALA A 1 188 ? -12.175 11.858 -10.659 1.00 93.88 188 ALA A N 1
ATOM 1478 C CA . ALA A 1 188 ? -12.592 11.741 -9.271 1.00 93.88 188 ALA A CA 1
ATOM 1479 C C . ALA A 1 188 ? -14.069 11.371 -9.167 1.00 93.88 188 ALA A C 1
ATOM 1481 O O . ALA A 1 188 ? -14.905 11.828 -9.947 1.00 93.88 188 ALA A O 1
ATOM 1482 N N . GLU A 1 189 ? -14.385 10.583 -8.148 1.00 91.06 189 GLU A N 1
ATOM 1483 C CA . GLU A 1 189 ? -15.737 10.183 -7.798 1.00 91.06 189 GLU A CA 1
ATOM 1484 C C . GLU A 1 189 ? -15.988 10.480 -6.322 1.00 91.06 189 GLU A C 1
ATOM 1486 O O . GLU A 1 189 ? -15.217 10.078 -5.451 1.00 91.06 189 GLU A O 1
ATOM 1491 N N . ILE A 1 190 ? -17.093 11.173 -6.040 1.00 87.69 190 ILE A N 1
ATOM 1492 C CA . ILE A 1 190 ? -17.576 11.382 -4.676 1.00 87.69 190 ILE A CA 1
ATOM 1493 C C . ILE A 1 190 ? -18.625 10.316 -4.397 1.00 87.69 190 ILE A C 1
ATOM 1495 O O . ILE A 1 190 ? -19.746 10.396 -4.901 1.00 87.69 190 ILE A O 1
ATOM 1499 N N . THR A 1 191 ? -18.274 9.330 -3.577 1.00 80.94 191 THR A N 1
ATOM 1500 C CA . THR A 1 191 ? -19.219 8.287 -3.172 1.00 80.94 191 THR A CA 1
ATOM 1501 C C . THR A 1 191 ? -19.680 8.524 -1.746 1.00 80.94 191 THR A C 1
ATOM 1503 O O . THR A 1 191 ? -18.868 8.551 -0.823 1.00 80.94 191 THR A O 1
ATOM 1506 N N . GLN A 1 192 ? -20.993 8.609 -1.536 1.00 71.69 192 GLN A N 1
ATOM 1507 C CA . GLN A 1 192 ? -21.556 8.485 -0.197 1.00 71.69 192 GLN A CA 1
ATOM 1508 C C . GLN A 1 192 ? -21.522 7.006 0.207 1.00 71.69 192 GLN A C 1
ATOM 1510 O O . GLN A 1 192 ? -22.315 6.201 -0.285 1.00 71.69 192 GLN A O 1
ATOM 1515 N N . ARG A 1 193 ? -20.587 6.627 1.086 1.00 65.12 193 ARG A N 1
ATOM 1516 C CA . ARG A 1 193 ? -20.636 5.315 1.741 1.00 65.12 193 ARG A CA 1
ATOM 1517 C C . ARG A 1 193 ? -21.803 5.351 2.733 1.00 65.12 193 ARG A C 1
ATOM 1519 O O . ARG A 1 193 ? -22.129 6.404 3.268 1.00 65.12 193 ARG A O 1
ATOM 1526 N N . SER A 1 194 ? -22.523 4.239 2.842 1.00 62.34 194 SER A N 1
ATOM 1527 C CA . SER A 1 194 ? -23.764 4.055 3.614 1.00 62.34 194 SER A CA 1
ATOM 1528 C C . SER A 1 194 ? -23.931 4.981 4.827 1.00 62.34 194 SER A C 1
ATOM 1530 O O . SER A 1 194 ? -23.011 5.101 5.626 1.00 62.34 194 SER A O 1
ATOM 1532 N N . GLN A 1 195 ? -25.135 5.518 5.038 1.00 64.00 195 GLN A N 1
ATOM 1533 C CA . GLN A 1 195 ? -25.482 6.341 6.202 1.00 64.00 195 GLN A CA 1
ATOM 1534 C C . GLN A 1 195 ? -25.553 5.496 7.491 1.00 64.00 195 GLN A C 1
ATOM 1536 O O . GLN A 1 195 ? -26.623 5.327 8.055 1.00 64.00 195 GLN A O 1
ATOM 1541 N N . ILE A 1 196 ? -24.446 4.891 7.928 1.00 70.25 196 ILE A N 1
ATOM 1542 C CA . ILE A 1 196 ? -24.342 4.249 9.241 1.00 70.25 196 ILE A CA 1
ATOM 1543 C C . ILE A 1 196 ? -23.853 5.316 10.206 1.00 70.25 196 ILE A C 1
ATOM 1545 O O . ILE A 1 196 ? -22.696 5.731 10.189 1.00 70.25 196 ILE A O 1
ATOM 1549 N N . ASP A 1 197 ? -24.777 5.757 11.046 1.00 77.44 197 ASP A N 1
ATOM 1550 C CA . ASP A 1 197 ? -24.547 6.828 12.004 1.00 77.44 197 ASP A CA 1
ATOM 1551 C C . ASP A 1 197 ? -23.914 6.292 13.301 1.00 77.44 197 ASP A C 1
ATOM 1553 O O . ASP A 1 197 ? -23.386 7.058 14.108 1.00 77.44 197 ASP A O 1
ATOM 1557 N N . THR A 1 198 ? -24.015 4.982 13.557 1.00 86.38 198 THR A N 1
ATOM 1558 C CA . THR A 1 198 ? -23.498 4.337 14.770 1.00 86.38 198 THR A CA 1
ATOM 1559 C C . THR A 1 198 ? -23.054 2.904 14.527 1.00 86.38 198 THR A C 1
ATOM 1561 O O . THR A 1 198 ? -23.762 2.107 13.913 1.00 86.38 198 THR A O 1
ATOM 1564 N N . VAL A 1 199 ? -21.920 2.543 15.122 1.00 89.12 199 VAL A N 1
ATOM 1565 C CA . VAL A 1 199 ? -21.448 1.165 15.220 1.00 89.12 199 VAL A CA 1
ATOM 1566 C C . VAL A 1 199 ? -21.360 0.749 16.683 1.00 89.12 199 VAL A C 1
ATOM 1568 O O . VAL A 1 199 ? -20.776 1.445 17.508 1.00 89.12 199 VAL A O 1
ATOM 1571 N N . GLU A 1 200 ? -21.921 -0.410 17.011 1.00 91.69 200 GLU A N 1
ATOM 1572 C CA . GLU A 1 200 ? -21.773 -1.057 18.312 1.00 91.69 200 GLU A CA 1
ATOM 1573 C C . GLU A 1 200 ? -20.951 -2.336 18.176 1.00 91.69 200 GLU A C 1
ATOM 1575 O O . GLU A 1 200 ? -21.226 -3.181 17.327 1.00 91.69 200 GLU A O 1
ATOM 1580 N N . VAL A 1 201 ? -19.959 -2.496 19.043 1.00 92.06 201 VAL A N 1
ATOM 1581 C CA . VAL A 1 201 ? -19.194 -3.732 19.189 1.00 92.06 201 VAL A CA 1
ATOM 1582 C C . VAL A 1 201 ? -19.597 -4.387 20.497 1.00 92.06 201 VAL A C 1
ATOM 1584 O O . VAL A 1 201 ? -19.586 -3.755 21.557 1.00 92.06 201 VAL A O 1
ATOM 1587 N N . ARG A 1 202 ? -19.951 -5.668 20.404 1.00 93.12 202 ARG A N 1
ATOM 1588 C CA . ARG A 1 202 ? -20.257 -6.528 21.543 1.00 93.12 202 ARG A CA 1
ATOM 1589 C C . ARG A 1 202 ? -19.247 -7.656 21.632 1.00 93.12 202 ARG A C 1
ATOM 1591 O O . ARG A 1 202 ? -18.970 -8.321 20.634 1.00 93.12 202 ARG A O 1
ATOM 1598 N N . SER A 1 203 ? -18.777 -7.899 22.844 1.00 92.06 203 SER A N 1
ATOM 1599 C CA . SER A 1 203 ? -17.946 -9.038 23.215 1.00 92.06 203 SER A CA 1
ATOM 1600 C C . SER A 1 203 ? -18.468 -9.635 24.518 1.00 92.06 203 SER A C 1
ATOM 1602 O O . SER A 1 203 ? -19.131 -8.954 25.303 1.00 92.06 203 SER A O 1
ATOM 1604 N N . TRP A 1 204 ? -18.184 -10.910 24.749 1.00 90.19 204 TRP A N 1
ATOM 1605 C CA . TRP A 1 204 ? -18.420 -11.552 26.034 1.00 90.19 204 TRP A CA 1
ATOM 1606 C C . TRP A 1 204 ? -17.080 -11.756 26.727 1.00 90.19 204 TRP A C 1
ATOM 1608 O O . TRP A 1 204 ? -16.167 -12.340 26.148 1.00 90.19 204 TRP A O 1
ATOM 1618 N N . ASP A 1 205 ? -16.968 -11.266 27.953 1.00 85.62 205 ASP A N 1
ATOM 1619 C CA . ASP A 1 205 ? -15.825 -11.529 28.812 1.00 85.62 205 ASP A CA 1
ATOM 1620 C C . ASP A 1 205 ? -16.050 -12.875 29.513 1.00 85.62 205 ASP A C 1
ATOM 1622 O O . ASP A 1 205 ? -16.899 -12.994 30.403 1.00 85.62 205 ASP A O 1
ATOM 1626 N N . GLU A 1 206 ? -15.328 -13.915 29.093 1.00 81.56 206 GLU A N 1
ATOM 1627 C CA . GLU A 1 206 ? -15.456 -15.253 29.683 1.00 81.56 206 GLU A CA 1
ATOM 1628 C C . GLU A 1 206 ? -14.961 -15.304 31.135 1.00 81.56 206 GLU A C 1
ATOM 1630 O O . GLU A 1 206 ? -15.519 -16.048 31.949 1.00 81.56 206 GLU A O 1
ATOM 1635 N N . GLN A 1 207 ? -13.967 -14.481 31.481 1.00 80.50 207 GLN A N 1
ATOM 1636 C CA . GLN A 1 207 ? -13.361 -14.443 32.808 1.00 80.50 207 GLN A CA 1
ATOM 1637 C C . GLN A 1 207 ? -14.292 -13.767 33.821 1.00 80.50 207 GLN A C 1
ATOM 1639 O O . GLN A 1 207 ? -14.555 -14.314 34.896 1.00 80.50 207 GLN A O 1
ATOM 1644 N N . ASN A 1 208 ? -14.841 -12.607 33.461 1.00 84.25 208 ASN A N 1
ATOM 1645 C CA . ASN A 1 208 ? -15.739 -11.825 34.312 1.00 84.25 208 ASN A CA 1
ATOM 1646 C C . ASN A 1 208 ? -17.223 -12.191 34.133 1.00 84.25 208 ASN A C 1
ATOM 1648 O O . ASN A 1 208 ? -18.065 -11.716 34.900 1.00 84.25 208 ASN A O 1
ATOM 1652 N N . LYS A 1 209 ? -17.550 -13.054 33.158 1.00 87.94 209 LYS A N 1
ATOM 1653 C CA . LYS A 1 209 ? -18.916 -13.484 32.798 1.00 87.94 209 LYS A CA 1
ATOM 1654 C C . LYS A 1 209 ? -19.859 -12.301 32.573 1.00 87.94 209 LYS A C 1
ATOM 1656 O O . LYS A 1 209 ? -20.987 -12.289 33.074 1.00 87.94 209 LYS A O 1
ATOM 1661 N N . SER A 1 210 ? -19.381 -11.298 31.848 1.00 89.81 210 SER A N 1
ATOM 1662 C CA . SER A 1 210 ? -20.098 -10.051 31.599 1.00 89.81 210 SER A CA 1
ATOM 1663 C C . SER A 1 210 ? -20.031 -9.651 30.125 1.00 89.81 210 SER A C 1
ATOM 1665 O O . SER A 1 210 ? -19.139 -10.060 29.383 1.00 89.81 210 SER A O 1
ATOM 1667 N N . GLU A 1 211 ? -21.008 -8.862 29.676 1.00 91.94 211 GLU A N 1
ATOM 1668 C CA . GLU A 1 211 ? -21.011 -8.315 28.317 1.00 91.94 211 GLU A CA 1
ATOM 1669 C C . GLU A 1 211 ? -20.131 -7.058 28.271 1.00 91.94 211 GLU A C 1
ATOM 1671 O O . GLU A 1 211 ? -20.322 -6.116 29.046 1.00 91.94 211 GLU A O 1
ATOM 1676 N N . ILE A 1 212 ? -19.189 -7.023 27.332 1.00 92.25 212 ILE A N 1
ATOM 1677 C CA . ILE A 1 212 ? -18.447 -5.821 26.964 1.00 92.25 212 ILE A CA 1
ATOM 1678 C C . ILE A 1 212 ? -19.176 -5.192 25.782 1.00 92.25 212 ILE A C 1
ATOM 1680 O O . ILE A 1 212 ? -19.263 -5.779 24.703 1.00 92.25 212 ILE A O 1
ATOM 1684 N N . VAL A 1 213 ? -19.676 -3.973 25.980 1.00 92.81 213 VAL A N 1
ATOM 1685 C CA . VAL A 1 213 ? -20.337 -3.193 24.931 1.00 92.81 213 VAL A CA 1
ATOM 1686 C C . VAL A 1 213 ? -19.655 -1.843 24.792 1.00 92.81 213 VAL A C 1
ATOM 1688 O O . VAL A 1 213 ? -19.490 -1.095 25.764 1.00 92.81 213 VAL A O 1
ATOM 1691 N N . ALA A 1 214 ? -19.291 -1.513 23.560 1.00 92.88 214 ALA A N 1
ATOM 1692 C CA . ALA A 1 214 ? -18.832 -0.188 23.193 1.00 92.88 214 ALA A CA 1
ATOM 1693 C C . ALA A 1 214 ? -19.529 0.279 21.920 1.00 92.88 214 ALA A C 1
ATOM 1695 O O . ALA A 1 214 ? -19.908 -0.513 21.060 1.00 92.88 214 ALA A O 1
ATOM 1696 N N . THR A 1 215 ? -19.704 1.587 21.814 1.00 91.12 215 THR A N 1
ATOM 1697 C CA . THR A 1 215 ? -20.408 2.221 20.706 1.00 91.12 215 THR A CA 1
ATOM 1698 C C . THR A 1 215 ? -19.590 3.407 20.227 1.00 91.12 215 THR A C 1
ATOM 1700 O O . THR A 1 215 ? -19.063 4.160 21.048 1.00 91.12 215 THR A O 1
ATOM 1703 N N . ALA A 1 216 ? -19.498 3.564 18.912 1.00 89.25 216 ALA A N 1
ATOM 1704 C CA . ALA A 1 216 ? -18.910 4.711 18.242 1.00 89.25 216 ALA A CA 1
ATOM 1705 C C . ALA A 1 216 ? -19.951 5.340 17.309 1.00 89.25 216 ALA A C 1
ATOM 1707 O O . ALA A 1 216 ? -20.731 4.621 16.682 1.00 89.25 216 ALA A O 1
ATOM 1708 N N . GLY A 1 217 ? -19.940 6.668 17.198 1.00 84.81 217 GLY A N 1
ATOM 1709 C CA . GLY A 1 217 ? -20.813 7.426 16.299 1.00 84.81 217 GLY A CA 1
ATOM 1710 C C . GLY A 1 217 ? -21.804 8.330 17.024 1.00 84.81 217 GLY A C 1
ATOM 1711 O O . GLY A 1 217 ? -21.626 8.665 18.196 1.00 84.81 217 GLY A O 1
ATOM 1712 N N . SER A 1 218 ? -22.829 8.770 16.299 1.00 79.19 218 SER A N 1
ATOM 1713 C CA . SER A 1 218 ? -23.816 9.736 16.780 1.00 79.19 218 SER A CA 1
ATOM 1714 C C . SER A 1 218 ? -24.815 9.107 17.748 1.00 79.19 218 SER A C 1
ATOM 1716 O O . SER A 1 218 ? -25.474 8.123 17.435 1.00 79.19 218 SER A O 1
ATOM 1718 N N . THR A 1 219 ? -25.036 9.737 18.900 1.00 68.69 219 THR A N 1
ATOM 1719 C CA . THR A 1 219 ? -26.037 9.286 19.882 1.00 68.69 219 THR A CA 1
ATOM 1720 C C . THR A 1 219 ? -27.474 9.298 19.331 1.00 68.69 219 THR A C 1
ATOM 1722 O O . THR A 1 219 ? -28.325 8.574 19.841 1.00 68.69 219 THR A O 1
ATOM 1725 N N . ASN A 1 220 ? -27.745 10.088 18.282 1.00 66.75 220 ASN A N 1
ATOM 1726 C CA . ASN A 1 220 ? -29.054 10.227 17.628 1.00 66.75 220 ASN A CA 1
ATOM 1727 C C . ASN A 1 220 ? -29.030 9.656 16.199 1.00 66.75 220 ASN A C 1
ATOM 1729 O O . ASN A 1 220 ? -29.385 10.332 15.235 1.00 66.75 220 ASN A O 1
ATOM 1733 N N . ALA A 1 221 ? -28.546 8.424 16.075 1.00 69.12 221 ALA A N 1
ATOM 1734 C CA . ALA A 1 221 ? -28.423 7.691 14.824 1.00 69.12 221 ALA A CA 1
ATOM 1735 C C . ALA A 1 221 ? -29.756 7.120 14.321 1.00 69.12 221 ALA A C 1
ATOM 1737 O O . ALA A 1 221 ? -30.489 6.491 15.085 1.00 69.12 221 ALA A O 1
ATOM 1738 N N . ASN A 1 222 ? -30.028 7.258 13.020 1.00 72.75 222 ASN A N 1
ATOM 1739 C CA . ASN A 1 222 ? -31.131 6.549 12.366 1.00 72.75 222 ASN A CA 1
ATOM 1740 C C . ASN A 1 222 ? -30.738 5.108 12.015 1.00 72.75 222 ASN A C 1
ATOM 1742 O O . ASN A 1 222 ? -31.596 4.226 11.983 1.00 72.75 222 ASN A O 1
ATOM 1746 N N . TYR A 1 223 ? -29.444 4.862 11.791 1.00 81.06 223 TYR A N 1
ATOM 1747 C CA . TYR A 1 223 ? -28.920 3.555 11.406 1.00 81.06 223 TYR A CA 1
ATOM 1748 C C . TYR A 1 223 ? -27.778 3.114 12.321 1.00 81.06 223 TYR A C 1
ATOM 1750 O O . TYR A 1 223 ? -26.800 3.836 12.527 1.00 81.06 223 TYR A O 1
ATOM 1758 N N . LYS A 1 224 ? -27.912 1.895 12.852 1.00 87.31 224 LYS A N 1
ATOM 1759 C CA . LYS A 1 224 ? -26.965 1.275 13.777 1.00 87.31 224 LYS A CA 1
ATOM 1760 C C . LYS A 1 224 ? -26.573 -0.112 13.288 1.00 87.31 224 LYS A C 1
ATOM 1762 O O . LYS A 1 224 ? -27.447 -0.958 13.119 1.00 87.31 224 LYS A O 1
ATOM 1767 N N . GLU A 1 225 ? -25.273 -0.357 13.178 1.00 88.12 225 GLU A N 1
ATOM 1768 C CA . GLU A 1 225 ? -24.713 -1.673 12.859 1.00 88.12 225 GLU A CA 1
ATOM 1769 C C . GLU A 1 225 ? -24.087 -2.307 14.111 1.00 88.12 225 GLU A C 1
ATOM 1771 O O . GLU A 1 225 ? -23.444 -1.618 14.908 1.00 88.12 225 GLU A O 1
ATOM 1776 N N . VAL A 1 226 ? -24.275 -3.617 14.311 1.00 90.38 226 VAL A N 1
ATOM 1777 C CA . VAL A 1 226 ? -23.774 -4.336 15.497 1.00 90.38 226 VAL A CA 1
ATOM 1778 C C . VAL A 1 226 ? -22.800 -5.436 15.087 1.00 90.38 226 VAL A C 1
ATOM 1780 O O . VAL A 1 226 ? -23.191 -6.423 14.466 1.00 90.38 226 VAL A O 1
ATOM 1783 N N . PH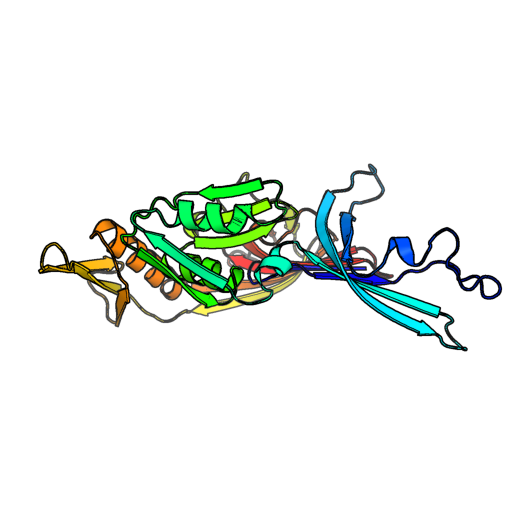E A 1 227 ? -21.547 -5.318 15.521 1.00 89.38 227 PHE A N 1
ATOM 1784 C CA . PHE A 1 227 ? -20.507 -6.319 15.303 1.00 89.38 227 PHE A CA 1
ATOM 1785 C C . PHE A 1 227 ? -20.256 -7.142 16.565 1.00 89.38 227 PHE A C 1
ATOM 1787 O O . PHE A 1 227 ? -20.221 -6.621 17.680 1.00 89.38 227 PHE A O 1
ATOM 1794 N N . ARG A 1 228 ? -20.037 -8.446 16.380 1.00 88.88 228 ARG A N 1
ATOM 1795 C CA . ARG A 1 228 ? -19.577 -9.355 17.434 1.00 88.88 228 ARG A CA 1
ATOM 1796 C C . ARG A 1 228 ? -18.117 -9.683 17.181 1.00 88.88 228 ARG A C 1
ATOM 1798 O O . ARG A 1 228 ? -17.812 -10.549 16.369 1.00 88.88 228 ARG A O 1
ATOM 1805 N N . VAL A 1 229 ? -17.240 -8.931 17.831 1.00 85.69 229 VAL A N 1
ATOM 1806 C CA . VAL A 1 229 ? -15.786 -9.079 17.733 1.00 85.69 229 VAL A CA 1
ATOM 1807 C C . VAL A 1 229 ? -15.273 -9.297 19.142 1.00 85.69 229 VAL A C 1
ATOM 1809 O O . VAL A 1 229 ? -15.681 -8.579 20.053 1.00 85.69 229 VAL A O 1
ATOM 1812 N N . GLN A 1 230 ? -14.400 -10.285 19.323 1.00 84.25 230 GLN A N 1
ATOM 1813 C CA . GLN A 1 230 ? -13.789 -10.532 20.620 1.00 84.25 230 GLN A CA 1
ATOM 1814 C C . GLN A 1 230 ? -12.948 -9.318 21.025 1.00 84.25 230 GLN A C 1
ATOM 1816 O O . GLN A 1 230 ? -11.989 -8.953 20.345 1.00 84.25 230 GLN A O 1
ATOM 1821 N N . ALA A 1 231 ? -13.321 -8.723 22.148 1.00 87.12 231 ALA A N 1
ATOM 1822 C CA . ALA A 1 231 ? -12.603 -7.655 22.817 1.00 87.12 231 ALA A CA 1
ATOM 1823 C C . ALA A 1 231 ? -12.417 -8.025 24.289 1.00 87.12 231 ALA A C 1
ATOM 1825 O O . ALA A 1 231 ? -13.343 -8.545 24.914 1.00 87.12 231 ALA A O 1
ATOM 1826 N N . MET A 1 232 ? -11.231 -7.743 24.823 1.00 86.31 232 MET A N 1
ATOM 1827 C CA . MET A 1 232 ? -10.847 -7.983 26.218 1.00 86.31 232 MET A CA 1
ATOM 1828 C C . MET A 1 232 ? -11.083 -6.755 27.104 1.00 86.31 232 MET A C 1
ATOM 1830 O O . MET A 1 232 ? -10.949 -6.823 28.322 1.00 86.31 232 MET A O 1
ATOM 1834 N N . SER A 1 233 ? -11.406 -5.602 26.512 1.00 87.12 233 SER A N 1
ATOM 1835 C CA . SER A 1 233 ? -11.749 -4.395 27.259 1.00 87.12 233 SER A CA 1
ATOM 1836 C C . SER A 1 233 ? -12.748 -3.521 26.509 1.00 87.12 233 SER A C 1
ATOM 1838 O O . SER A 1 233 ? -12.916 -3.609 25.290 1.00 87.12 233 SER A O 1
ATOM 1840 N N . ARG A 1 234 ? -13.405 -2.622 27.250 1.00 88.12 234 ARG A N 1
ATOM 1841 C CA . ARG A 1 234 ? -14.307 -1.625 26.665 1.00 88.12 234 ARG A CA 1
ATOM 1842 C C . ARG A 1 234 ? -13.570 -0.641 25.754 1.00 88.12 234 ARG A C 1
ATOM 1844 O O . ARG A 1 234 ? -14.124 -0.256 24.729 1.00 88.12 234 ARG A O 1
ATOM 1851 N N . ASP A 1 235 ? -12.344 -0.259 26.104 1.00 87.00 235 ASP A N 1
ATOM 1852 C CA . ASP A 1 235 ? -11.535 0.669 25.304 1.00 87.00 235 ASP A CA 1
ATOM 1853 C C . ASP A 1 235 ? -11.144 0.055 23.961 1.00 87.00 235 ASP A C 1
ATOM 1855 O O . ASP A 1 235 ? -11.192 0.711 22.923 1.00 87.00 235 ASP A O 1
ATOM 1859 N N . GLU A 1 236 ? -10.824 -1.236 23.955 1.00 86.12 236 GLU A N 1
ATOM 1860 C CA . GLU A 1 236 ? -10.574 -1.963 22.720 1.00 86.12 236 GLU A CA 1
ATOM 1861 C C . GLU A 1 236 ? -11.846 -2.107 21.880 1.00 86.12 236 GLU A C 1
ATOM 1863 O O . GLU A 1 236 ? -11.824 -1.805 20.688 1.00 86.12 236 GLU A O 1
ATOM 1868 N N . ALA A 1 237 ? -12.967 -2.507 22.489 1.00 88.94 237 ALA A N 1
ATOM 1869 C CA . ALA A 1 237 ? -14.245 -2.581 21.786 1.00 88.94 237 ALA A CA 1
ATOM 1870 C C . ALA A 1 237 ? -14.620 -1.219 21.171 1.00 88.94 237 ALA A C 1
ATOM 1872 O O . ALA A 1 237 ? -15.149 -1.170 20.061 1.00 88.94 237 ALA A O 1
ATOM 1873 N N . LYS A 1 238 ? -14.301 -0.111 21.858 1.00 89.75 238 LYS A N 1
ATOM 1874 C CA . LYS A 1 238 ? -14.487 1.255 21.352 1.00 89.75 238 LYS A CA 1
ATOM 1875 C C . LYS A 1 238 ? -13.598 1.529 20.141 1.00 89.75 238 LYS A C 1
ATOM 1877 O O . LYS A 1 238 ? -14.117 1.991 19.133 1.00 89.75 238 LYS A O 1
ATOM 1882 N N . ARG A 1 239 ? -12.313 1.166 20.190 1.00 85.56 239 ARG A N 1
ATOM 1883 C CA . ARG A 1 239 ? -11.385 1.300 19.051 1.00 85.56 239 ARG A CA 1
ATOM 1884 C C . ARG A 1 239 ? -11.852 0.511 17.825 1.00 85.56 239 ARG A C 1
ATOM 1886 O O . ARG A 1 239 ? -11.809 1.018 16.705 1.00 85.56 239 ARG A O 1
ATOM 1893 N N . VAL A 1 240 ? -12.328 -0.721 18.022 1.00 87.88 240 VAL A N 1
ATOM 1894 C CA . VAL A 1 240 ? -12.895 -1.539 16.935 1.00 87.88 240 VAL A CA 1
ATOM 1895 C C . VAL A 1 240 ? -14.174 -0.894 16.397 1.00 87.88 240 VAL A C 1
ATOM 1897 O O . VAL A 1 240 ? -14.356 -0.831 15.182 1.00 87.88 240 VAL A O 1
ATOM 1900 N N . ALA A 1 241 ? -15.040 -0.367 17.268 1.00 89.31 241 ALA A N 1
ATOM 1901 C CA . ALA A 1 241 ? -16.254 0.329 16.850 1.00 89.31 241 ALA A CA 1
ATOM 1902 C C . ALA A 1 241 ? -15.931 1.582 16.021 1.00 89.31 241 ALA A C 1
ATOM 1904 O O . ALA A 1 241 ? -16.522 1.760 14.962 1.00 89.31 241 ALA A O 1
ATOM 1905 N N . GLU A 1 242 ? -14.964 2.398 16.449 1.00 87.06 242 GLU A N 1
ATOM 1906 C CA . GLU A 1 242 ? -14.476 3.579 15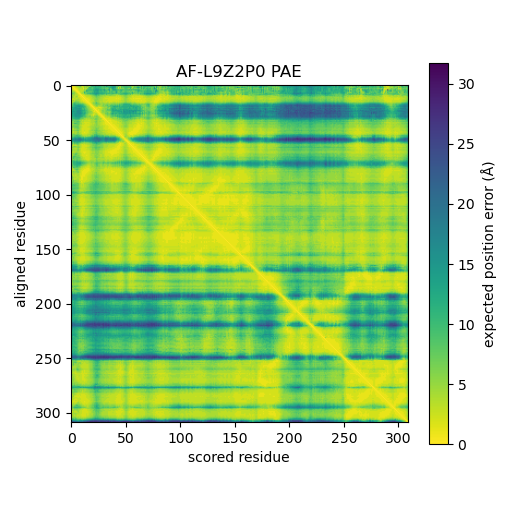.718 1.00 87.06 242 GLU A CA 1
ATOM 1907 C C . GLU A 1 242 ? -13.877 3.181 14.363 1.00 87.06 242 GLU A C 1
ATOM 1909 O O . GLU A 1 242 ? -14.229 3.749 13.336 1.00 87.06 242 GLU A O 1
ATOM 1914 N N . THR A 1 243 ? -13.063 2.125 14.326 1.00 82.38 243 THR A N 1
ATOM 1915 C CA . THR A 1 243 ? -12.500 1.576 13.082 1.00 82.38 243 THR A CA 1
ATOM 1916 C C . THR A 1 243 ? -13.586 1.170 12.087 1.00 82.38 243 THR A C 1
ATOM 1918 O O . THR A 1 243 ? -13.510 1.486 10.898 1.00 82.38 243 THR A O 1
ATOM 1921 N N . LYS A 1 244 ? -14.589 0.416 12.553 1.00 84.69 244 LYS A N 1
ATOM 1922 C CA . LYS A 1 244 ? -15.696 -0.032 11.705 1.00 84.69 244 LYS A CA 1
ATOM 1923 C C . LYS A 1 244 ? -16.562 1.153 11.290 1.00 84.69 244 LYS A C 1
ATOM 1925 O O . LYS A 1 244 ? -16.952 1.200 10.132 1.00 84.69 244 LYS A O 1
ATOM 1930 N N . LEU A 1 245 ? -16.806 2.114 12.180 1.00 83.19 245 LEU A N 1
ATOM 1931 C CA . LEU A 1 245 ? -17.552 3.331 11.875 1.00 83.19 245 LEU A CA 1
ATOM 1932 C C . LEU A 1 245 ? -16.861 4.153 10.784 1.00 83.19 245 LEU A C 1
ATOM 1934 O O . LEU A 1 245 ? -17.508 4.478 9.798 1.00 83.19 245 LEU A O 1
ATOM 1938 N N . ASN A 1 246 ? -15.551 4.388 10.884 1.00 76.81 246 ASN A N 1
ATOM 1939 C CA . ASN A 1 246 ? -14.784 5.130 9.875 1.00 76.81 246 ASN A CA 1
ATOM 1940 C C . ASN A 1 246 ? -14.852 4.472 8.485 1.00 76.81 246 ASN A C 1
ATOM 1942 O O . ASN A 1 246 ? -14.754 5.141 7.464 1.00 76.81 246 ASN A O 1
ATOM 1946 N N . ARG A 1 247 ? -15.082 3.152 8.403 1.00 72.94 247 ARG A N 1
ATOM 1947 C CA . ARG A 1 247 ? -15.325 2.472 7.116 1.00 72.94 247 ARG A CA 1
ATOM 1948 C C . ARG A 1 247 ? -16.643 2.902 6.456 1.00 72.94 247 ARG A C 1
ATOM 1950 O O . ARG A 1 247 ? -16.774 2.767 5.237 1.00 72.94 247 ARG A O 1
ATOM 1957 N N . PHE A 1 248 ? -17.610 3.360 7.245 1.00 68.81 248 PHE A N 1
ATOM 1958 C CA . PHE A 1 248 ? -18.958 3.707 6.806 1.00 68.81 248 PHE A CA 1
ATOM 1959 C C . PHE A 1 248 ? -19.241 5.210 6.794 1.00 68.81 248 PHE A C 1
ATOM 1961 O O . PHE A 1 248 ? -20.050 5.641 5.983 1.00 68.81 248 PHE A O 1
ATOM 1968 N N . SER A 1 249 ? -18.604 5.993 7.665 1.00 55.81 249 SER A N 1
ATOM 1969 C CA . SER A 1 249 ? -18.979 7.391 7.904 1.00 55.81 249 SER A CA 1
ATOM 1970 C C . SER A 1 249 ? -18.400 8.404 6.917 1.00 55.81 249 SER A C 1
ATOM 1972 O O . SER A 1 249 ? -18.855 9.546 6.915 1.00 55.81 249 SER A O 1
ATOM 1974 N N . ASP A 1 250 ? -17.496 7.997 6.026 1.00 56.09 250 ASP A N 1
ATOM 1975 C CA . ASP A 1 250 ? -16.840 8.938 5.122 1.00 56.09 250 ASP A CA 1
ATOM 1976 C C . ASP A 1 250 ? -17.433 8.884 3.708 1.00 56.09 250 ASP A C 1
ATOM 1978 O O . ASP A 1 250 ? -17.425 7.856 3.017 1.00 56.09 250 ASP A O 1
ATOM 1982 N N . GLY A 1 251 ? -17.933 10.036 3.255 1.00 59.94 251 GLY A N 1
ATOM 1983 C CA . GLY A 1 251 ? -18.059 10.324 1.834 1.00 59.94 251 GLY A CA 1
ATOM 1984 C C . GLY A 1 251 ? -16.655 10.482 1.269 1.00 59.94 251 GLY A C 1
ATOM 1985 O O . GLY A 1 251 ? -16.069 11.551 1.377 1.00 59.94 251 GLY A O 1
ATOM 1986 N N . VAL A 1 252 ? -16.097 9.405 0.729 1.00 76.00 252 VAL A N 1
ATOM 1987 C CA . VAL A 1 252 ? -14.704 9.389 0.284 1.00 76.00 252 VAL A CA 1
ATOM 1988 C C . VAL A 1 252 ? -14.646 9.864 -1.159 1.00 76.00 252 VAL A C 1
ATOM 1990 O O . VAL A 1 252 ? -15.280 9.254 -2.026 1.00 76.00 252 VAL A O 1
ATOM 1993 N N . ILE A 1 253 ? -13.868 10.916 -1.426 1.00 86.69 253 ILE A N 1
ATOM 1994 C CA . ILE A 1 253 ? -13.389 11.136 -2.787 1.00 86.69 253 ILE A CA 1
ATOM 1995 C C . ILE A 1 253 ? -12.336 10.086 -3.079 1.00 86.69 253 ILE A C 1
ATOM 1997 O O . ILE A 1 253 ? -11.288 10.040 -2.438 1.00 86.69 253 ILE A O 1
ATOM 2001 N N . THR A 1 254 ? -12.616 9.262 -4.076 1.00 91.56 254 THR A N 1
ATOM 2002 C CA . THR A 1 254 ? -11.610 8.421 -4.716 1.00 91.56 254 THR A CA 1
ATOM 2003 C C . THR A 1 254 ? -11.268 9.004 -6.070 1.00 91.56 254 THR A C 1
ATOM 2005 O O . THR A 1 254 ? -12.143 9.547 -6.744 1.00 91.56 254 THR A O 1
ATOM 2008 N N . GLY A 1 255 ? -10.019 8.870 -6.491 1.00 94.44 255 GLY A N 1
ATOM 2009 C CA . GLY A 1 255 ? -9.600 9.352 -7.795 1.00 94.44 255 GLY A CA 1
ATOM 2010 C C . GLY A 1 255 ? -8.538 8.488 -8.444 1.00 94.44 255 GLY A C 1
ATOM 2011 O O . GLY A 1 255 ? -7.869 7.687 -7.796 1.00 94.44 255 GLY A O 1
ATOM 2012 N N . HIS A 1 256 ? -8.395 8.677 -9.745 1.00 96.75 256 HIS A N 1
ATOM 2013 C CA . HIS A 1 256 ? -7.360 8.095 -10.578 1.00 96.75 256 HIS A CA 1
ATOM 2014 C C . HIS A 1 256 ? -6.751 9.212 -11.420 1.00 96.75 256 HIS A C 1
ATOM 2016 O O . HIS A 1 256 ? -7.490 9.981 -12.032 1.00 96.75 256 HIS A O 1
ATOM 2022 N N . GLY A 1 257 ? -5.425 9.299 -11.466 1.00 96.94 257 GLY A N 1
ATOM 2023 C CA . GLY A 1 257 ? -4.738 10.294 -12.282 1.00 96.94 257 GLY A CA 1
ATOM 2024 C C . GLY A 1 257 ? -3.504 9.765 -12.990 1.00 96.94 257 GLY A C 1
ATOM 2025 O O . GLY A 1 257 ? -2.999 8.681 -12.682 1.00 96.94 257 GLY A O 1
ATOM 2026 N N . GLU A 1 258 ? -3.019 10.558 -13.938 1.00 97.31 258 GLU A N 1
ATOM 2027 C CA . GLU A 1 258 ? -1.737 10.370 -14.607 1.00 97.31 258 GLU A CA 1
ATOM 2028 C C . GLU A 1 258 ? -0.911 11.653 -14.535 1.00 97.31 258 GLU A C 1
ATOM 2030 O O . GLU A 1 258 ? -1.390 12.744 -14.841 1.00 97.31 258 GLU A O 1
ATOM 2035 N N . ALA A 1 259 ? 0.348 11.503 -14.140 1.00 96.56 259 ALA A N 1
ATOM 2036 C CA . ALA A 1 259 ? 1.309 12.581 -14.015 1.00 96.56 259 ALA A CA 1
ATOM 2037 C C . ALA A 1 259 ? 2.608 12.266 -14.765 1.00 96.56 259 ALA A C 1
ATOM 2039 O O . ALA A 1 259 ? 2.868 11.128 -15.192 1.00 96.56 259 ALA A O 1
ATOM 2040 N N . ASP A 1 260 ? 3.449 13.289 -14.892 1.00 94.50 260 ASP A N 1
ATOM 2041 C CA . ASP A 1 260 ? 4.855 13.085 -15.211 1.00 94.50 260 ASP A CA 1
ATOM 2042 C C . ASP A 1 260 ? 5.487 12.070 -14.251 1.00 94.50 260 ASP A C 1
ATOM 2044 O O . ASP A 1 260 ? 5.039 11.850 -13.123 1.00 94.50 260 ASP A O 1
ATOM 2048 N N . GLY A 1 261 ? 6.499 11.361 -14.742 1.00 92.50 261 GLY A N 1
ATOM 2049 C CA . GLY A 1 261 ? 7.085 10.250 -14.017 1.00 92.50 261 GLY A CA 1
ATOM 2050 C C . GLY A 1 261 ? 7.797 10.694 -12.745 1.00 92.50 261 GLY A C 1
ATOM 2051 O O . GLY A 1 261 ? 8.977 11.006 -12.790 1.00 92.50 261 GLY A O 1
ATOM 2052 N N . THR A 1 262 ? 7.114 10.684 -11.609 1.00 92.81 262 THR A N 1
ATOM 2053 C CA . THR A 1 262 ? 7.677 11.068 -10.306 1.00 92.81 262 THR A CA 1
ATOM 2054 C C . THR A 1 262 ? 7.893 9.810 -9.457 1.00 92.81 262 THR A C 1
ATOM 2056 O O . THR A 1 262 ? 6.908 9.206 -9.022 1.00 92.81 262 THR A O 1
ATOM 2059 N N . PRO A 1 263 ? 9.143 9.332 -9.263 1.00 92.44 263 PRO A N 1
ATOM 2060 C CA . PRO A 1 263 ? 9.442 8.125 -8.481 1.00 92.44 263 PRO A CA 1
ATOM 2061 C C . PRO A 1 263 ? 9.016 8.172 -7.010 1.00 92.44 263 PRO A C 1
ATOM 2063 O O . PRO A 1 263 ? 8.962 7.128 -6.358 1.00 92.44 263 PRO A O 1
ATOM 2066 N N . GLU A 1 264 ? 8.785 9.357 -6.461 1.00 92.19 264 GLU A N 1
ATOM 2067 C CA . GLU A 1 264 ? 8.404 9.588 -5.068 1.00 92.19 264 GLU A CA 1
ATOM 2068 C C . GLU A 1 264 ? 6.928 9.240 -4.824 1.00 92.19 264 GLU A C 1
ATOM 2070 O O . GLU A 1 264 ? 6.583 8.815 -3.724 1.00 92.19 264 GLU A O 1
ATOM 2075 N N . ILE A 1 265 ? 6.079 9.322 -5.858 1.00 94.19 265 ILE A N 1
ATOM 2076 C CA . ILE A 1 265 ? 4.655 8.961 -5.788 1.00 94.19 265 ILE A CA 1
ATOM 2077 C C . ILE A 1 265 ? 4.519 7.443 -5.675 1.00 94.19 265 ILE A C 1
ATOM 2079 O O . ILE A 1 265 ? 4.832 6.710 -6.614 1.00 94.19 265 ILE A O 1
ATOM 2083 N N . ARG A 1 266 ? 4.056 6.964 -4.519 1.00 92.69 266 ARG A N 1
ATOM 2084 C CA . ARG A 1 266 ? 3.992 5.534 -4.168 1.00 92.69 266 ARG A CA 1
ATOM 2085 C C . ARG A 1 266 ? 2.769 5.222 -3.333 1.00 92.69 266 ARG A C 1
ATOM 2087 O O . ARG A 1 266 ? 2.290 6.086 -2.605 1.00 92.69 266 ARG A O 1
ATOM 2094 N N . ALA A 1 267 ? 2.325 3.970 -3.354 1.00 91.94 267 ALA A N 1
ATOM 2095 C CA . ALA A 1 267 ? 1.343 3.496 -2.384 1.00 91.94 267 ALA A CA 1
ATOM 2096 C C . ALA A 1 267 ? 1.823 3.798 -0.949 1.00 91.94 267 ALA A C 1
ATOM 2098 O O . ALA A 1 267 ? 2.966 3.494 -0.605 1.00 91.94 267 ALA A 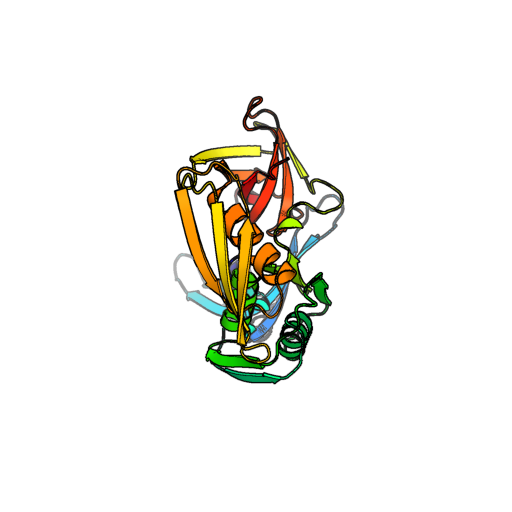O 1
ATOM 2099 N N . GLY A 1 268 ? 0.974 4.439 -0.144 1.00 89.62 268 GLY A N 1
ATOM 2100 C CA . GLY A 1 268 ? 1.298 4.855 1.224 1.00 89.62 268 GLY A CA 1
ATOM 2101 C C . GLY A 1 268 ? 1.813 6.292 1.373 1.00 89.62 268 GLY A C 1
ATOM 2102 O O . GLY A 1 268 ? 1.957 6.767 2.499 1.00 89.62 268 GLY A O 1
ATOM 2103 N N . SER A 1 269 ? 2.074 6.992 0.264 1.00 91.88 269 SER A N 1
ATOM 2104 C CA . SER A 1 269 ? 2.470 8.410 0.256 1.00 91.88 269 SER A CA 1
ATOM 2105 C C . SER A 1 269 ? 1.266 9.353 0.134 1.00 91.88 269 SER A C 1
ATOM 2107 O O . SER A 1 269 ? 0.179 8.938 -0.272 1.00 91.88 269 SER A O 1
ATOM 2109 N N . VAL A 1 270 ? 1.462 10.631 0.470 1.00 94.00 270 VAL A N 1
ATOM 2110 C CA . VAL A 1 270 ? 0.491 11.708 0.214 1.00 94.00 270 VAL A CA 1
ATOM 2111 C C . VAL A 1 270 ? 0.973 12.560 -0.948 1.00 94.00 270 VAL A C 1
ATOM 2113 O O . VAL A 1 270 ? 2.155 12.880 -1.019 1.00 94.00 270 VAL A O 1
ATOM 2116 N N . ILE A 1 271 ? 0.064 12.957 -1.832 1.00 95.75 271 ILE A N 1
ATOM 2117 C CA . ILE A 1 271 ? 0.310 13.935 -2.894 1.00 95.75 271 ILE A CA 1
ATOM 2118 C C . ILE A 1 271 ? -0.679 15.092 -2.777 1.00 95.75 271 ILE A C 1
ATOM 2120 O O . ILE A 1 271 ? -1.817 14.905 -2.349 1.00 95.75 271 ILE A O 1
ATOM 2124 N N . ARG A 1 272 ? -0.249 16.281 -3.188 1.00 95.69 272 ARG A N 1
ATOM 2125 C CA . ARG A 1 272 ? -1.094 17.468 -3.289 1.00 95.69 272 ARG A CA 1
ATOM 2126 C C . ARG A 1 272 ? -1.546 17.632 -4.734 1.00 95.69 272 ARG A C 1
ATOM 2128 O O . ARG A 1 272 ? -0.700 17.672 -5.627 1.00 95.69 272 ARG A O 1
ATOM 2135 N N . LEU A 1 273 ? -2.855 17.718 -4.966 1.00 96.69 273 LEU A N 1
ATOM 2136 C CA . LEU A 1 273 ? -3.410 18.011 -6.290 1.00 96.69 273 LEU A CA 1
ATOM 2137 C C . LEU A 1 273 ? -3.958 19.438 -6.319 1.00 96.69 273 LEU A C 1
ATOM 2139 O O . LEU A 1 273 ? -4.734 19.819 -5.442 1.00 96.69 273 LEU A O 1
ATOM 2143 N N . GLU A 1 274 ? -3.576 20.203 -7.338 1.00 96.75 274 GLU A N 1
ATOM 2144 C CA . GLU A 1 274 ? -3.939 21.613 -7.505 1.00 96.75 274 GLU A CA 1
ATOM 2145 C C . GLU A 1 274 ? -4.621 21.890 -8.852 1.00 96.75 274 GLU A C 1
ATOM 2147 O O . GLU A 1 274 ? -4.564 21.084 -9.781 1.00 96.75 274 GLU A O 1
ATOM 2152 N N . GLU A 1 275 ? -5.284 23.049 -8.951 1.00 95.50 275 GLU A N 1
ATOM 2153 C CA . GLU A 1 275 ? -6.000 23.513 -10.158 1.00 95.50 275 GLU A CA 1
ATOM 2154 C C . GLU A 1 275 ? -7.145 22.589 -10.645 1.00 95.50 275 GLU A C 1
ATOM 2156 O O . GLU A 1 275 ? -7.560 22.623 -11.802 1.00 95.50 275 GLU A O 1
ATOM 2161 N N . LEU A 1 276 ? -7.736 21.803 -9.737 1.00 93.50 276 LEU A N 1
ATOM 2162 C CA . LEU A 1 276 ? -8.919 20.959 -9.989 1.00 93.50 276 LEU A CA 1
ATOM 2163 C C . LEU A 1 276 ? -10.232 21.607 -9.502 1.00 93.50 276 LEU A C 1
ATOM 2165 O O . LEU A 1 276 ? -11.303 20.991 -9.508 1.00 93.50 276 LEU A O 1
ATOM 2169 N N . GLY A 1 277 ? -10.154 22.864 -9.060 1.00 90.00 277 GLY A N 1
ATOM 2170 C CA . GLY A 1 277 ? -11.241 23.597 -8.419 1.00 90.00 277 GLY A CA 1
ATOM 2171 C C . GLY A 1 277 ? -11.394 23.267 -6.930 1.00 90.00 277 GLY A C 1
ATOM 2172 O O . GLY A 1 277 ? -10.916 22.253 -6.428 1.00 90.00 277 GLY A O 1
ATOM 2173 N N . GLY A 1 278 ? -12.113 24.125 -6.201 1.00 86.00 278 GLY A N 1
ATOM 2174 C CA . GLY A 1 278 ? -12.100 24.123 -4.730 1.00 86.00 278 GLY A CA 1
ATOM 2175 C C . GLY A 1 278 ? -12.627 22.865 -4.026 1.00 86.00 278 GLY A C 1
ATOM 2176 O O . GLY A 1 278 ? -12.434 22.747 -2.823 1.00 86.00 278 GLY A O 1
ATOM 2177 N N . ARG A 1 279 ? -13.297 21.936 -4.727 1.00 87.81 279 ARG A N 1
ATOM 2178 C CA . ARG A 1 279 ? -13.749 20.660 -4.137 1.00 87.81 279 ARG A CA 1
ATOM 2179 C C . ARG A 1 279 ? -12.725 19.534 -4.276 1.00 87.81 279 ARG A C 1
ATOM 2181 O O . ARG A 1 279 ? -12.745 18.633 -3.444 1.00 87.81 279 ARG A O 1
ATOM 2188 N N . PHE A 1 280 ? -11.906 19.567 -5.326 1.00 91.06 280 PHE A N 1
ATOM 2189 C CA . PHE A 1 280 ? -11.014 18.469 -5.701 1.00 91.06 280 PHE A CA 1
ATOM 2190 C C . PHE A 1 280 ? -9.535 18.821 -5.541 1.00 91.06 280 PHE A C 1
ATOM 2192 O O . PHE A 1 280 ? -8.728 17.899 -5.484 1.00 91.06 280 PHE A O 1
ATOM 2199 N N . SER A 1 281 ? -9.178 20.104 -5.429 1.00 93.88 281 SER A N 1
ATOM 2200 C CA . SER A 1 281 ? -7.837 20.526 -5.014 1.00 93.88 281 SER A CA 1
ATOM 2201 C C . SER A 1 281 ? -7.642 20.260 -3.519 1.00 93.88 281 SER A C 1
ATOM 2203 O O . SER A 1 281 ? -8.182 20.984 -2.679 1.00 93.88 281 SER A O 1
ATOM 2205 N N . ALA A 1 282 ? -6.916 19.195 -3.189 1.00 92.62 282 ALA A N 1
ATOM 2206 C CA . ALA A 1 282 ? -6.754 18.690 -1.828 1.00 92.62 282 ALA A CA 1
ATOM 2207 C C . ALA A 1 282 ? -5.515 17.786 -1.707 1.00 92.62 282 ALA A C 1
ATOM 2209 O O . ALA A 1 282 ? -4.807 17.530 -2.688 1.00 92.62 282 ALA A O 1
ATOM 2210 N N . ASP A 1 283 ? -5.284 17.289 -0.494 1.00 93.56 283 ASP A N 1
ATOM 2211 C CA . ASP A 1 283 ? -4.282 16.268 -0.208 1.00 93.56 283 ASP A CA 1
ATOM 2212 C C . ASP A 1 283 ? -4.909 14.885 -0.373 1.00 93.56 283 ASP A C 1
ATOM 2214 O O . ASP A 1 283 ? -6.007 14.593 0.113 1.00 93.56 283 ASP A O 1
ATOM 2218 N N . TYR A 1 284 ? -4.186 14.018 -1.065 1.00 93.38 284 TYR A N 1
ATOM 2219 C CA . TYR A 1 284 ? -4.651 12.701 -1.448 1.00 93.38 284 TYR A CA 1
ATOM 2220 C C . TYR A 1 284 ? -3.653 11.640 -1.015 1.00 93.38 284 TYR A C 1
ATOM 2222 O O . TYR A 1 284 ? -2.464 11.713 -1.321 1.00 93.38 284 TYR A O 1
ATOM 2230 N N . TYR A 1 285 ? -4.152 10.615 -0.336 1.00 92.81 285 TYR A N 1
ATOM 2231 C CA . TYR A 1 285 ? -3.386 9.434 0.018 1.00 92.81 285 TYR A CA 1
ATOM 2232 C C . TYR A 1 285 ? -3.381 8.456 -1.151 1.00 92.81 285 TYR A C 1
ATOM 2234 O O . TYR A 1 285 ? -4.436 8.016 -1.616 1.00 92.81 285 TYR A O 1
ATOM 2242 N N . VAL A 1 286 ? -2.190 8.106 -1.621 1.00 94.38 286 VAL A N 1
ATOM 2243 C CA . VAL A 1 286 ? -1.985 7.213 -2.759 1.00 94.38 286 VAL A CA 1
ATOM 2244 C C . VAL A 1 286 ? -2.192 5.769 -2.311 1.00 94.38 286 VAL A C 1
ATOM 2246 O O . VAL A 1 286 ? -1.453 5.243 -1.478 1.00 94.38 286 VAL A O 1
ATOM 2249 N N . THR A 1 287 ? -3.194 5.107 -2.882 1.00 92.94 287 THR A N 1
ATOM 2250 C CA . THR A 1 287 ? -3.501 3.692 -2.617 1.00 92.94 287 THR A CA 1
ATOM 2251 C C . THR A 1 287 ? -2.801 2.760 -3.594 1.00 92.94 287 THR A C 1
ATOM 2253 O O . THR A 1 287 ? -2.498 1.614 -3.258 1.00 92.94 287 THR A O 1
ATOM 2256 N N . GLU A 1 288 ? -2.513 3.258 -4.792 1.00 95.19 288 GLU A N 1
ATOM 2257 C CA . GLU A 1 288 ? -1.776 2.542 -5.820 1.00 95.19 288 GLU A CA 1
ATOM 2258 C C . GLU A 1 288 ? -0.968 3.517 -6.680 1.00 95.19 288 GLU A C 1
ATOM 2260 O O . GLU A 1 288 ? -1.432 4.605 -7.008 1.00 95.19 288 GLU A O 1
ATOM 2265 N N . ALA A 1 289 ? 0.236 3.105 -7.076 1.00 96.06 289 ALA A N 1
ATOM 2266 C CA . ALA A 1 289 ? 1.072 3.837 -8.020 1.00 96.06 289 ALA A CA 1
ATOM 2267 C C . ALA A 1 289 ? 1.640 2.886 -9.075 1.00 96.06 289 ALA A C 1
ATOM 2269 O O . ALA A 1 289 ? 2.241 1.855 -8.765 1.00 96.06 289 ALA A O 1
ATOM 2270 N N . THR A 1 290 ? 1.480 3.243 -10.343 1.00 95.94 290 THR A N 1
ATOM 2271 C CA . THR A 1 290 ? 2.006 2.510 -11.487 1.00 95.94 290 THR A CA 1
ATOM 2272 C C . THR A 1 290 ? 2.960 3.391 -12.277 1.00 95.94 290 THR A C 1
ATOM 2274 O O . THR A 1 290 ? 2.560 4.356 -12.921 1.00 95.94 290 THR A O 1
ATOM 2277 N N . HIS A 1 291 ? 4.224 2.995 -12.298 1.00 95.38 291 HIS A N 1
ATOM 2278 C CA . HIS A 1 291 ? 5.278 3.659 -13.043 1.00 95.38 291 HIS A CA 1
ATOM 2279 C C . HIS A 1 291 ? 5.517 2.931 -14.367 1.00 95.38 291 HIS A C 1
ATOM 2281 O O . HIS A 1 291 ? 5.778 1.720 -14.389 1.00 95.38 291 HIS A O 1
ATOM 2287 N N . ARG A 1 292 ? 5.441 3.661 -15.481 1.00 94.25 292 ARG A N 1
ATOM 2288 C CA . ARG A 1 292 ? 5.657 3.123 -16.829 1.00 94.25 292 ARG A CA 1
ATOM 2289 C C . ARG A 1 292 ? 6.730 3.918 -17.550 1.00 94.25 292 ARG A C 1
ATOM 2291 O O . ARG A 1 292 ? 6.627 5.130 -17.686 1.00 94.25 292 ARG A O 1
ATOM 2298 N N . MET A 1 293 ? 7.727 3.206 -18.060 1.00 91.12 293 MET A N 1
ATOM 2299 C CA . MET A 1 293 ? 8.787 3.756 -18.897 1.00 91.12 293 MET A CA 1
ATOM 2300 C C . MET A 1 293 ? 8.731 3.090 -20.270 1.00 91.12 293 MET A C 1
ATOM 2302 O O . MET A 1 293 ? 8.903 1.869 -20.378 1.00 91.12 293 MET A O 1
ATOM 2306 N N . GLY A 1 294 ? 8.478 3.885 -21.309 1.00 88.06 294 GLY A N 1
ATOM 2307 C CA . GLY A 1 294 ? 8.370 3.429 -22.695 1.00 88.06 294 GLY A CA 1
ATOM 2308 C C . GLY A 1 294 ? 8.793 4.504 -23.696 1.00 88.06 294 GLY A C 1
ATOM 2309 O O . GLY A 1 294 ? 9.480 5.457 -23.343 1.00 88.06 294 GLY A O 1
ATOM 2310 N N . SER A 1 295 ? 8.366 4.360 -24.952 1.00 85.81 295 SER A N 1
ATOM 2311 C CA . SER A 1 295 ? 8.691 5.307 -26.033 1.00 85.81 295 SER A CA 1
ATOM 2312 C C . SER A 1 295 ? 8.131 6.715 -25.808 1.00 85.81 295 SER A C 1
ATOM 2314 O O . SER A 1 295 ? 8.726 7.683 -26.266 1.00 85.81 295 SER A O 1
ATOM 2316 N N . ALA A 1 296 ? 7.016 6.834 -25.082 1.00 83.94 296 ALA A N 1
ATOM 2317 C CA . ALA A 1 296 ? 6.397 8.107 -24.711 1.00 83.94 296 ALA A CA 1
ATOM 2318 C C . ALA A 1 296 ? 7.057 8.784 -23.491 1.00 83.94 296 ALA A C 1
ATOM 2320 O O . ALA A 1 296 ? 6.550 9.787 -22.997 1.00 83.94 296 ALA A O 1
ATOM 2321 N N . GLY A 1 297 ? 8.168 8.242 -22.984 1.00 89.75 297 GLY A N 1
ATOM 2322 C CA . GLY A 1 297 ? 8.807 8.724 -21.765 1.00 89.75 297 GLY A CA 1
ATOM 2323 C C . GLY A 1 297 ? 8.256 8.057 -20.506 1.00 89.75 297 GLY A C 1
ATOM 2324 O O . GLY A 1 297 ? 7.768 6.919 -20.547 1.00 89.75 297 GLY A O 1
ATOM 2325 N N . TYR A 1 298 ? 8.460 8.725 -19.367 1.00 92.19 298 TYR A N 1
ATOM 2326 C CA . TYR A 1 298 ? 8.156 8.212 -18.032 1.00 92.19 298 TYR A CA 1
ATOM 2327 C C . TYR A 1 298 ? 6.852 8.832 -17.529 1.00 92.19 298 TYR A C 1
ATOM 2329 O O . TYR A 1 298 ? 6.710 10.054 -17.477 1.00 92.19 298 TYR A O 1
ATOM 2337 N N . ARG A 1 299 ? 5.896 7.968 -17.184 1.00 94.81 299 ARG A N 1
ATOM 2338 C CA . ARG A 1 299 ? 4.596 8.328 -16.618 1.00 94.81 299 ARG A CA 1
ATOM 2339 C C . ARG A 1 299 ? 4.365 7.604 -15.302 1.00 94.81 299 ARG A C 1
ATOM 2341 O O . ARG A 1 299 ? 4.730 6.428 -15.169 1.00 94.81 299 ARG A O 1
ATOM 2348 N N . THR A 1 300 ? 3.713 8.292 -14.374 1.00 96.31 300 THR A N 1
ATOM 2349 C CA . THR A 1 300 ? 3.192 7.697 -13.144 1.00 96.31 300 THR A CA 1
ATOM 2350 C C . THR A 1 300 ? 1.676 7.839 -13.149 1.00 96.31 300 THR A C 1
ATOM 2352 O O . THR A 1 300 ? 1.155 8.946 -13.051 1.00 96.31 300 THR A O 1
ATOM 2355 N N . SER A 1 301 ? 0.964 6.720 -13.261 1.00 97.12 301 SER A N 1
ATOM 2356 C CA . SER A 1 301 ? -0.475 6.678 -12.995 1.00 97.12 301 SER A CA 1
ATOM 2357 C C . SER A 1 301 ? -0.699 6.301 -11.534 1.00 97.12 301 SER A C 1
ATOM 2359 O O . SER A 1 301 ? 0.043 5.477 -11.002 1.00 97.12 301 SER A O 1
ATOM 2361 N N . PHE A 1 302 ? -1.719 6.844 -10.886 1.00 97.62 302 PHE A N 1
ATOM 2362 C CA . PHE A 1 302 ? -2.003 6.564 -9.480 1.00 97.62 302 PHE A CA 1
ATOM 2363 C C . PHE A 1 302 ? -3.501 6.432 -9.214 1.00 97.62 302 PHE A C 1
ATOM 2365 O O . PHE A 1 302 ? -4.327 6.946 -9.971 1.00 97.62 302 PHE A O 1
ATOM 2372 N N . GLU A 1 303 ? -3.829 5.739 -8.128 1.00 96.75 303 GLU A N 1
ATOM 2373 C CA . GLU A 1 303 ? -5.143 5.762 -7.489 1.00 96.75 303 GLU A CA 1
ATOM 2374 C C . GLU A 1 303 ? -5.006 6.385 -6.105 1.00 96.75 303 GLU A C 1
ATOM 2376 O O . GLU A 1 303 ? -4.008 6.173 -5.406 1.00 96.75 303 GLU A O 1
ATOM 2381 N N . VAL A 1 304 ? -6.005 7.168 -5.719 1.00 94.62 304 VAL A N 1
ATOM 2382 C CA . VAL A 1 304 ? -5.977 7.972 -4.505 1.00 94.62 304 VAL A CA 1
ATOM 2383 C C . VAL A 1 304 ? -7.307 7.979 -3.772 1.00 94.62 304 VAL A C 1
ATOM 2385 O O . VAL A 1 304 ? -8.378 7.799 -4.354 1.00 94.62 304 VAL A O 1
ATOM 2388 N N . THR A 1 305 ? -7.222 8.276 -2.482 1.00 91.00 305 THR A N 1
ATOM 2389 C CA . THR A 1 305 ? -8.343 8.654 -1.626 1.00 91.00 305 THR A CA 1
ATOM 2390 C C . THR A 1 305 ? -8.041 10.002 -0.982 1.00 91.00 305 THR A C 1
ATOM 2392 O O . THR A 1 305 ? -6.911 10.230 -0.558 1.00 91.00 305 THR A O 1
ATOM 2395 N N . GLU A 1 306 ? -9.023 10.898 -0.908 1.00 88.62 306 GLU A N 1
ATOM 2396 C CA . GLU A 1 306 ? -8.884 12.170 -0.182 1.00 88.62 306 GLU A CA 1
ATOM 2397 C C . GLU A 1 306 ? -8.517 11.881 1.277 1.00 88.62 306 GLU A C 1
ATOM 2399 O O . GLU A 1 306 ? -9.069 10.965 1.900 1.00 88.62 306 GLU A O 1
ATOM 2404 N N . VAL A 1 307 ? -7.541 12.628 1.793 1.00 82.31 307 VAL A N 1
ATOM 2405 C CA . VAL A 1 307 ? -7.241 12.641 3.223 1.00 82.31 307 VAL A CA 1
ATOM 2406 C C . VAL A 1 307 ? -8.275 13.558 3.861 1.00 82.31 307 VAL A C 1
ATOM 2408 O O . VAL A 1 307 ? -8.240 14.772 3.662 1.00 82.31 307 VAL A O 1
ATOM 2411 N N . SER A 1 308 ? -9.239 12.972 4.573 1.00 64.94 308 SER A N 1
ATOM 2412 C CA . SER A 1 308 ? -10.225 13.728 5.344 1.00 64.94 308 SER A CA 1
ATOM 2413 C C . SER A 1 308 ? -9.484 14.655 6.314 1.00 64.94 308 SER A C 1
ATOM 2415 O O . SER A 1 308 ? -8.704 14.176 7.137 1.00 64.94 308 SER A O 1
ATOM 2417 N N . SER A 1 309 ? -9.701 15.965 6.180 1.00 47.81 309 SER A N 1
ATOM 2418 C CA . SER A 1 309 ? -9.200 16.980 7.121 1.00 47.81 309 SER A CA 1
ATOM 2419 C C . SER A 1 309 ? -10.091 17.110 8.350 1.00 47.81 309 SER A C 1
ATOM 2421 O O . SER A 1 309 ? -11.300 16.796 8.252 1.00 47.81 309 SER A O 1
#

Foldseek 3Di:
DKWKFFLPAWIKDKDKDPFDQDPVVRQGVPDDCVCQDFFAWDWDWDDDPPVPDTHTFATWTWHDWDWDADPPPGIMIMTMTTGQRVVQQDFWDKDKDAQAWQQVVLCVLCVVTQAPAEAAPPRRATDRMDIRDGHGNSVSLVVSCLQQAWRWGDGHSYTHTGHPLCQQVDPHALEEAEDPAQWDDKDKDFDQFAQAQKEKEWAAQPVVRDIQIEMDGDPPGPHYHYHHDHHNHNVSRNSSRVSVVVVRHDRKIKMKTKGFADSSQHQSGKYAYDPPDDPPRAIWHWRMWMWDADPVGIMIITITIGDDD